Protein AF-0000000084498326 (afdb_homodimer)

InterPro domains:
  IPR009040 Ferritin-like diir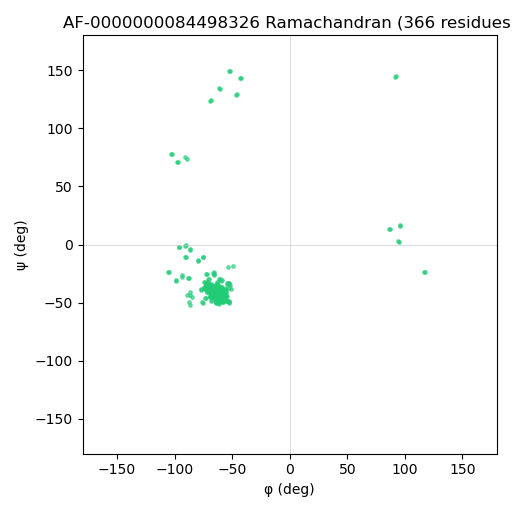on domain [PS50905] (2-185)
  IPR009078 Ferritin-like superfamily [SSF47240] (4-123)
  IPR009078 Ferritin-like superfamily [SSF47240] (127-182)
  IPR012347 Ferritin-like [G3DSA:1.20.1260.10] (6-121)
  IPR012347 Ferritin-like [G3DSA:1.20.1260.10] (122-185)

Structure (mmCIF, N/CA/C/O backbone):
data_AF-0000000084498326-model_v1
#
loop_
_entity.id
_entity.type
_entity.pdbx_description
1 polymer Rubrerythrin
#
loop_
_atom_site.group_PDB
_atom_site.id
_atom_site.type_symbol
_atom_site.label_atom_id
_atom_site.label_alt_id
_atom_site.label_comp_id
_atom_site.label_asym_id
_atom_site.label_entity_id
_atom_site.label_seq_id
_atom_site.pdbx_PDB_ins_code
_atom_site.Cartn_x
_atom_site.Cartn_y
_atom_site.Cartn_z
_atom_site.occupancy
_atom_site.B_iso_or_equiv
_atom_site.auth_seq_id
_atom_site.auth_comp_id
_atom_site.auth_asym_id
_atom_site.auth_atom_id
_atom_site.pdbx_PDB_model_num
ATOM 1 N N . MET A 1 1 ? -8.047 22.297 16.016 1 46.81 1 MET A N 1
ATOM 2 C CA . MET A 1 1 ? -8.906 21.109 16.016 1 46.81 1 MET A CA 1
ATOM 3 C C . MET A 1 1 ? -8.211 19.938 16.688 1 46.81 1 MET A C 1
ATOM 5 O O . MET A 1 1 ? -6.98 19.859 16.703 1 46.81 1 MET A O 1
ATOM 9 N N . SER A 1 2 ? -8.883 19.359 17.625 1 57.5 2 SER A N 1
ATOM 10 C CA . SER A 1 2 ? -8.344 18.391 18.562 1 57.5 2 SER A CA 1
ATOM 11 C C . SER A 1 2 ? -7.805 17.156 17.844 1 57.5 2 SER A C 1
ATOM 13 O O . SER A 1 2 ? -8.266 16.828 16.75 1 57.5 2 SER A O 1
ATOM 15 N N . ALA A 1 3 ? -6.609 16.688 18.203 1 72.31 3 ALA A N 1
ATOM 16 C CA . ALA A 1 3 ? -5.969 15.43 17.797 1 72.31 3 ALA A CA 1
ATOM 17 C C . ALA A 1 3 ? -6.941 14.258 17.891 1 72.31 3 ALA A C 1
ATOM 19 O O . ALA A 1 3 ? -7.863 14.273 18.703 1 72.31 3 ALA A O 1
ATOM 20 N N . LEU A 1 4 ? -7.09 13.477 16.906 1 82.69 4 LEU A N 1
ATOM 21 C CA . LEU A 1 4 ? -7.898 12.258 16.938 1 82.69 4 LEU A CA 1
ATOM 22 C C . LEU A 1 4 ? -7.664 11.492 18.234 1 82.69 4 LEU A C 1
ATOM 24 O O . LEU A 1 4 ? -6.605 11.617 18.844 1 82.69 4 LEU A O 1
ATOM 28 N N . GLY A 1 5 ? -8.719 10.914 18.703 1 89.25 5 GLY A N 1
ATOM 29 C CA . GLY A 1 5 ? -8.508 9.977 19.797 1 89.25 5 GLY A CA 1
ATOM 30 C C . GLY A 1 5 ? -7.457 8.922 19.484 1 89.25 5 GLY A C 1
ATOM 31 O O . GLY A 1 5 ? -7.305 8.516 18.328 1 89.25 5 GLY A O 1
ATOM 32 N N . GLU A 1 6 ? -6.844 8.539 20.516 1 87.94 6 GLU A N 1
ATOM 33 C CA . GLU A 1 6 ? -5.703 7.645 20.359 1 87.94 6 GLU A CA 1
ATOM 34 C C . GLU A 1 6 ? -6.105 6.355 19.656 1 87.94 6 GLU A C 1
ATOM 36 O O . GLU A 1 6 ? -5.43 5.91 18.719 1 87.94 6 GLU A O 1
ATOM 41 N N . LYS A 1 7 ? -7.164 5.734 20.094 1 87.38 7 LYS A N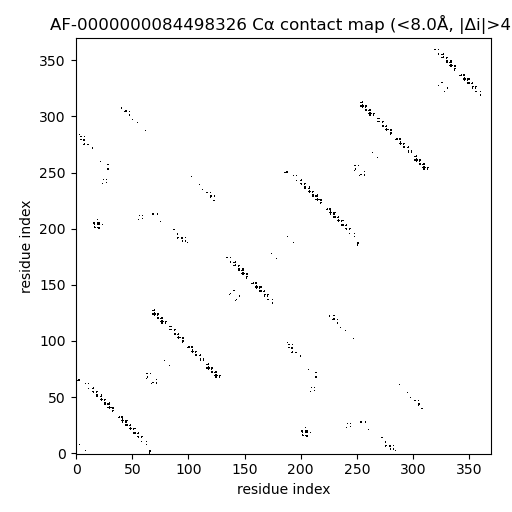 1
ATOM 42 C CA . LYS A 1 7 ? -7.59 4.465 19.516 1 87.38 7 LYS A CA 1
ATOM 43 C C . LYS A 1 7 ? -8.039 4.652 18.062 1 87.38 7 LYS A C 1
ATOM 45 O O . LYS A 1 7 ? -7.766 3.805 17.219 1 87.38 7 LYS A O 1
ATOM 50 N N . THR A 1 8 ? -8.75 5.758 17.797 1 90.5 8 THR A N 1
ATOM 51 C CA . THR A 1 8 ? -9.195 6.055 16.438 1 90.5 8 THR A CA 1
ATOM 52 C C . THR A 1 8 ? -8 6.301 15.516 1 90.5 8 THR A C 1
ATOM 54 O O . THR A 1 8 ? -7.953 5.773 14.406 1 90.5 8 THR A O 1
ATOM 57 N N . GLU A 1 9 ? -7.078 7.02 16 1 91.94 9 GLU A N 1
ATOM 58 C CA . GLU A 1 9 ? -5.906 7.328 15.188 1 91.94 9 GLU A CA 1
ATOM 59 C C . GLU A 1 9 ? -5.117 6.062 14.859 1 91.94 9 GLU A C 1
ATOM 61 O O . GLU A 1 9 ? -4.734 5.844 13.711 1 91.94 9 GLU A O 1
ATOM 66 N N . MET A 1 10 ? -4.852 5.258 15.867 1 91.44 10 MET A N 1
ATOM 67 C CA . MET A 1 10 ? -4.117 4.016 15.656 1 91.44 10 MET A CA 1
ATOM 68 C C . MET A 1 10 ? -4.871 3.1 14.695 1 91.44 10 MET A C 1
ATOM 70 O O . MET A 1 10 ? -4.266 2.492 13.805 1 91.44 10 MET A O 1
ATOM 74 N N . GLY A 1 11 ? -6.168 3.014 14.891 1 89.75 11 GLY A N 1
ATOM 75 C CA . GLY A 1 11 ? -6.992 2.211 14 1 89.75 11 GLY A CA 1
ATOM 76 C C . GLY A 1 11 ? -6.953 2.682 12.555 1 89.75 11 GLY A C 1
ATOM 77 O O . GLY A 1 11 ? -6.887 1.868 11.633 1 89.75 11 GLY A O 1
ATOM 78 N N . LEU A 1 12 ? -7.012 4.004 12.344 1 93 12 LEU A N 1
ATOM 79 C CA . LEU A 1 12 ? -6.953 4.566 10.992 1 93 12 LEU A CA 1
ATOM 80 C C . LEU A 1 12 ? -5.602 4.281 10.344 1 93 12 LEU A C 1
ATOM 82 O O . LEU A 1 12 ? -5.535 3.98 9.148 1 93 12 LEU A O 1
ATOM 86 N N . LYS A 1 13 ? -4.562 4.336 11.094 1 91.75 13 LYS A N 1
ATOM 87 C CA . LYS A 1 13 ? -3.238 4.031 10.555 1 91.75 13 LYS A CA 1
ATOM 88 C C . LYS A 1 13 ? -3.143 2.568 10.125 1 91.75 13 LYS A C 1
ATOM 90 O O . LYS A 1 13 ? -2.572 2.26 9.078 1 91.75 13 LYS A O 1
ATOM 95 N N . GLU A 1 14 ? -3.674 1.713 10.898 1 90.75 14 GLU A N 1
ATOM 96 C CA . GLU A 1 14 ? -3.686 0.295 10.547 1 90.75 14 GLU A CA 1
ATOM 97 C C . GLU A 1 14 ? -4.508 0.04 9.289 1 90.75 14 GLU A C 1
ATOM 99 O O . GLU A 1 14 ? -4.113 -0.757 8.438 1 90.75 14 GLU A O 1
ATOM 104 N N . LEU A 1 15 ? -5.617 0.712 9.242 1 89.94 15 LEU A N 1
ATOM 105 C CA . LEU A 1 15 ? -6.473 0.553 8.07 1 89.94 15 LEU A CA 1
ATOM 106 C C . LEU A 1 15 ? -5.805 1.133 6.828 1 89.94 15 LEU A C 1
ATOM 108 O O . LEU A 1 15 ? -5.977 0.612 5.723 1 89.94 15 LEU A O 1
ATOM 112 N N . LEU A 1 16 ? -5.117 2.223 6.953 1 92.69 16 LEU A N 1
ATOM 113 C CA . LEU A 1 16 ? -4.363 2.775 5.832 1 92.69 16 LEU A CA 1
ATOM 114 C C . LEU A 1 16 ? -3.355 1.762 5.301 1 92.69 16 LEU A C 1
ATOM 116 O O . LEU A 1 16 ? -3.264 1.546 4.09 1 92.69 16 LEU A O 1
ATOM 120 N N . THR A 1 17 ? -2.635 1.132 6.195 1 92.25 17 THR A N 1
ATOM 121 C CA . THR A 1 17 ? -1.664 0.11 5.82 1 92.25 17 THR A CA 1
ATOM 122 C C . THR A 1 17 ? -2.35 -1.053 5.109 1 92.25 17 THR A C 1
ATOM 124 O O . THR A 1 17 ? -1.893 -1.5 4.055 1 92.25 17 THR A O 1
ATOM 127 N N . ALA A 1 18 ? -3.406 -1.498 5.668 1 90.25 18 ALA A N 1
ATOM 128 C CA . ALA A 1 18 ? -4.125 -2.637 5.102 1 90.25 18 ALA A CA 1
ATOM 129 C C . ALA A 1 18 ? -4.637 -2.32 3.699 1 90.25 18 ALA A C 1
ATOM 131 O O . ALA A 1 18 ? -4.508 -3.137 2.785 1 90.25 18 ALA A O 1
ATOM 132 N N . ASN A 1 19 ? -5.23 -1.155 3.547 1 90.25 19 ASN A N 1
ATOM 133 C CA . ASN A 1 19 ? -5.766 -0.779 2.242 1 90.25 19 ASN A CA 1
ATOM 134 C C . ASN A 1 19 ? -4.652 -0.562 1.221 1 90.25 19 ASN A C 1
ATOM 136 O O . ASN A 1 19 ? -4.824 -0.854 0.036 1 90.25 19 ASN A O 1
ATOM 140 N N . ALA A 1 20 ? -3.514 -0.02 1.647 1 93.31 20 ALA A N 1
ATOM 141 C CA . ALA A 1 20 ? -2.359 0.13 0.767 1 93.31 20 ALA A CA 1
ATOM 142 C C . ALA A 1 20 ? -1.864 -1.229 0.276 1 93.31 20 ALA A C 1
ATOM 144 O O . ALA A 1 20 ? -1.601 -1.406 -0.916 1 93.31 20 ALA A O 1
ATOM 145 N N . GLU A 1 21 ? -1.761 -2.121 1.193 1 93.5 21 GLU A N 1
ATOM 146 C CA . GLU A 1 21 ? -1.316 -3.469 0.854 1 93.5 21 GLU A CA 1
ATOM 147 C C . GLU A 1 21 ? -2.275 -4.137 -0.128 1 93.5 21 GLU A C 1
ATOM 149 O O . GLU A 1 21 ? -1.846 -4.707 -1.133 1 93.5 21 GLU A O 1
ATOM 154 N N . ASP A 1 22 ? -3.566 -4.051 0.211 1 92.44 22 ASP A N 1
ATOM 155 C CA . ASP A 1 22 ? -4.562 -4.676 -0.652 1 92.44 22 ASP A CA 1
ATOM 156 C C . ASP A 1 22 ? -4.543 -4.062 -2.051 1 92.44 22 ASP A C 1
ATOM 158 O O . ASP A 1 22 ? -4.605 -4.781 -3.051 1 92.44 22 ASP A O 1
ATOM 162 N N . HIS A 1 23 ? -4.512 -2.803 -2.113 1 94.81 23 HIS A N 1
ATOM 163 C CA . HIS A 1 23 ? -4.438 -2.133 -3.408 1 94.81 23 HIS A CA 1
ATOM 164 C C . HIS A 1 23 ? -3.254 -2.643 -4.223 1 94.81 23 HIS A C 1
ATOM 166 O O . HIS A 1 23 ? -3.406 -2.979 -5.402 1 94.81 23 HIS A O 1
ATOM 172 N N . MET A 1 24 ? -2.105 -2.689 -3.611 1 96.38 24 MET A N 1
ATOM 173 C CA . MET A 1 24 ? -0.883 -3.104 -4.293 1 96.38 24 MET A CA 1
ATOM 174 C C . MET A 1 24 ? -0.995 -4.543 -4.781 1 96.38 24 MET A C 1
ATOM 176 O O . MET A 1 24 ? -0.724 -4.832 -5.949 1 96.38 24 MET A O 1
ATOM 180 N N . ARG A 1 25 ? -1.44 -5.43 -3.938 1 96.5 25 ARG A N 1
ATOM 181 C CA . ARG A 1 25 ? -1.522 -6.84 -4.293 1 96.5 25 ARG A CA 1
ATOM 182 C C . ARG A 1 25 ? -2.555 -7.07 -5.391 1 96.5 25 ARG A C 1
ATOM 184 O O . ARG A 1 25 ? -2.342 -7.883 -6.293 1 96.5 25 ARG A O 1
ATOM 191 N N . LEU A 1 26 ? -3.664 -6.383 -5.254 1 95 26 LEU A N 1
ATOM 192 C CA . LEU A 1 26 ? -4.684 -6.496 -6.293 1 95 26 LEU A CA 1
ATOM 193 C C . LEU A 1 26 ? -4.156 -5.988 -7.629 1 95 26 LEU A C 1
ATOM 195 O O . LEU A 1 26 ? -4.34 -6.637 -8.664 1 95 26 LEU A O 1
ATOM 199 N N . MET A 1 27 ? -3.504 -4.863 -7.605 1 97.44 27 MET A N 1
ATOM 200 C CA . MET A 1 27 ? -2.963 -4.277 -8.828 1 97.44 27 MET A CA 1
ATOM 201 C C . MET A 1 27 ? -1.917 -5.195 -9.453 1 97.44 27 MET A C 1
ATOM 203 O O . MET A 1 27 ? -1.933 -5.422 -10.664 1 97.44 27 MET A O 1
ATOM 207 N N . LEU A 1 28 ? -1.057 -5.727 -8.703 1 96.56 28 LEU A N 1
ATOM 208 C CA . LEU A 1 28 ? 0.004 -6.578 -9.227 1 96.56 28 LEU A CA 1
ATOM 209 C C . LEU A 1 28 ? -0.561 -7.898 -9.734 1 96.56 28 LEU A C 1
ATOM 211 O O . LEU A 1 28 ? -0.114 -8.414 -10.766 1 96.56 28 LEU A O 1
ATOM 215 N N . SER A 1 29 ? -1.533 -8.438 -9.016 1 96.19 29 SER A N 1
ATOM 216 C CA . SER A 1 29 ? -2.211 -9.633 -9.508 1 96.19 29 SER A CA 1
ATOM 217 C C . SER A 1 29 ? -2.883 -9.375 -10.852 1 96.19 29 SER A C 1
ATOM 219 O O . SER A 1 29 ? -2.822 -10.219 -11.75 1 96.19 29 SER A O 1
ATOM 221 N N . ALA A 1 30 ? -3.527 -8.227 -10.945 1 95.44 30 ALA A N 1
ATOM 222 C CA . ALA A 1 30 ? -4.168 -7.863 -12.203 1 95.44 30 ALA A CA 1
ATOM 223 C C . ALA A 1 30 ? -3.162 -7.852 -13.352 1 95.44 30 ALA A C 1
ATOM 225 O O . ALA A 1 30 ? -3.471 -8.289 -14.461 1 95.44 30 ALA A O 1
ATOM 226 N N . GLU A 1 31 ? -1.992 -7.363 -13.133 1 95.25 31 GLU A N 1
ATOM 227 C CA . GLU A 1 31 ? -0.952 -7.328 -14.156 1 95.25 31 GLU A CA 1
ATOM 228 C C . GLU A 1 31 ? -0.58 -8.734 -14.617 1 95.25 31 GLU A C 1
ATOM 230 O O . GLU A 1 31 ? -0.367 -8.977 -15.805 1 95.25 31 GLU A O 1
ATOM 235 N N . TYR A 1 32 ? -0.482 -9.633 -13.656 1 95.12 32 TYR A N 1
ATOM 236 C CA . TYR A 1 32 ? -0.178 -11.016 -14 1 95.12 32 TYR A CA 1
ATOM 237 C C . TYR A 1 32 ? -1.284 -11.625 -14.859 1 95.12 32 TYR A C 1
ATOM 239 O O . TYR A 1 32 ? -1.01 -12.266 -15.875 1 95.12 32 TYR A O 1
ATOM 247 N N . PHE A 1 33 ? -2.469 -11.383 -14.469 1 94.25 33 PHE A N 1
ATOM 248 C CA . PHE A 1 33 ? -3.58 -11.961 -15.219 1 94.25 33 PHE A CA 1
ATOM 249 C C . PHE A 1 33 ? -3.691 -11.32 -16.594 1 94.25 33 PHE A C 1
ATOM 251 O O . PHE A 1 33 ? -4.066 -11.977 -17.562 1 94.25 33 PHE A O 1
ATOM 258 N N . GLU A 1 34 ? -3.385 -10.102 -16.672 1 94.81 34 GLU A N 1
ATOM 259 C CA . GLU A 1 34 ? -3.336 -9.445 -17.969 1 94.81 34 GLU A CA 1
ATOM 260 C C . GLU A 1 34 ? -2.309 -10.109 -18.891 1 94.81 34 GLU A C 1
ATOM 262 O O . GLU A 1 34 ? -2.592 -10.383 -20.047 1 94.81 34 GLU A O 1
ATOM 267 N N . LYS A 1 35 ? -1.193 -10.414 -18.406 1 93.69 35 LYS A N 1
ATOM 268 C CA . LYS A 1 35 ? -0.12 -11.047 -19.172 1 93.69 35 LYS A CA 1
ATOM 269 C C . LYS A 1 35 ? -0.509 -12.461 -19.594 1 93.69 35 LYS A C 1
ATOM 271 O O . LYS A 1 35 ? -0.048 -12.961 -20.625 1 93.69 35 LYS A O 1
ATOM 276 N N . MET A 1 36 ? -1.401 -13.07 -18.875 1 92.31 36 MET A N 1
ATOM 277 C CA . MET A 1 36 ? -1.872 -14.422 -19.156 1 92.31 36 MET A CA 1
ATOM 278 C C . MET A 1 36 ? -3.025 -14.406 -20.156 1 92.31 36 MET A C 1
ATOM 280 O O . MET A 1 36 ? -3.576 -15.453 -20.484 1 92.31 36 MET A O 1
ATOM 284 N N . GLY A 1 37 ? -3.436 -13.188 -20.5 1 92.44 37 GLY A N 1
ATOM 285 C CA . GLY A 1 37 ? -4.523 -13.07 -21.469 1 92.44 37 GLY A CA 1
ATOM 286 C C . GLY A 1 37 ? -5.895 -13.125 -20.812 1 92.44 37 GLY A C 1
ATOM 287 O O . GLY A 1 37 ? -6.898 -13.367 -21.5 1 92.44 37 GLY A O 1
ATOM 288 N N . LYS A 1 38 ? -5.898 -13 -19.531 1 90.44 38 LYS A N 1
ATOM 289 C CA . LYS A 1 38 ? -7.16 -12.992 -18.797 1 90.44 38 LYS A CA 1
ATOM 290 C C . LYS A 1 38 ? -7.613 -11.57 -18.5 1 90.44 38 LYS A C 1
ATOM 292 O O . LYS A 1 38 ? -7.719 -11.18 -17.328 1 90.44 38 LYS A O 1
ATOM 297 N N . ALA A 1 39 ? -8.016 -10.898 -19.469 1 93.06 39 ALA A N 1
ATOM 298 C CA . ALA A 1 39 ? -8.281 -9.469 -19.391 1 93.06 39 ALA A CA 1
ATOM 299 C C . ALA A 1 39 ? -9.484 -9.188 -18.5 1 93.06 39 ALA A C 1
ATOM 301 O O . ALA A 1 39 ? -9.516 -8.172 -17.797 1 93.06 39 ALA A O 1
ATOM 302 N N . ASP A 1 40 ? -10.422 -10.031 -18.531 1 89.62 40 ASP A N 1
ATOM 303 C CA . ASP A 1 40 ? -11.617 -9.805 -17.719 1 89.62 40 ASP A CA 1
ATOM 304 C C . ASP A 1 40 ? -11.297 -9.922 -16.234 1 89.62 40 ASP A C 1
ATOM 306 O O . ASP A 1 40 ? -11.75 -9.109 -15.43 1 89.62 40 ASP A O 1
ATOM 310 N N . VAL A 1 41 ? -10.531 -10.883 -15.914 1 91.94 41 VAL A N 1
ATOM 311 C CA . VAL A 1 41 ? -10.117 -11.062 -14.523 1 91.94 41 VAL A CA 1
ATOM 312 C C . VAL A 1 41 ? -9.258 -9.883 -14.086 1 91.94 41 VAL A C 1
ATOM 314 O O . VAL A 1 41 ? -9.453 -9.336 -13 1 91.94 41 VAL A O 1
ATOM 317 N N . ALA A 1 42 ? -8.352 -9.484 -14.938 1 95.38 42 ALA A N 1
ATOM 318 C CA . ALA A 1 42 ? -7.488 -8.344 -14.641 1 95.38 42 ALA A CA 1
ATOM 319 C C . ALA A 1 42 ? -8.312 -7.082 -14.391 1 95.38 42 ALA A C 1
ATOM 321 O O . ALA A 1 42 ? -8.047 -6.344 -13.445 1 95.38 42 ALA A O 1
ATOM 322 N N . ARG A 1 43 ? -9.25 -6.891 -15.188 1 94.62 43 ARG A N 1
ATOM 323 C CA . ARG A 1 43 ? -10.109 -5.715 -15.062 1 94.62 43 ARG A CA 1
ATOM 324 C C . ARG A 1 43 ? -10.852 -5.719 -13.734 1 94.62 43 ARG A C 1
ATOM 326 O O . ARG A 1 43 ? -10.938 -4.691 -13.055 1 94.62 43 ARG A O 1
ATOM 333 N N . GLU A 1 44 ? -11.422 -6.812 -13.398 1 92.06 44 GLU A N 1
ATOM 334 C CA . GLU A 1 44 ? -12.156 -6.918 -12.141 1 92.06 44 GLU A CA 1
ATOM 335 C C . GLU A 1 44 ? -11.242 -6.648 -10.945 1 92.06 44 GLU A C 1
ATOM 337 O O . GLU A 1 44 ? -11.633 -5.945 -10.008 1 92.06 44 GLU A O 1
ATOM 342 N N . LEU A 1 45 ? -10.055 -7.23 -10.992 1 95.31 45 LEU A N 1
ATOM 343 C CA . LEU A 1 45 ? -9.109 -7.02 -9.898 1 95.31 45 LEU A CA 1
ATOM 344 C C . LEU A 1 45 ? -8.711 -5.551 -9.805 1 95.31 45 LEU A C 1
ATOM 346 O O . LEU A 1 45 ? -8.562 -5.012 -8.711 1 95.31 45 LEU A O 1
ATOM 350 N N . ARG A 1 46 ? -8.547 -4.879 -10.922 1 95.75 46 ARG A N 1
ATOM 351 C CA . ARG A 1 46 ? -8.219 -3.457 -10.922 1 95.75 46 ARG A CA 1
ATOM 352 C C . ARG A 1 46 ? -9.359 -2.631 -10.344 1 95.75 46 ARG A C 1
ATOM 354 O O . ARG A 1 46 ? -9.133 -1.633 -9.656 1 95.75 46 ARG A O 1
ATOM 361 N N . GLU A 1 47 ? -10.523 -3.029 -10.672 1 93.31 47 GLU A N 1
ATOM 362 C CA . GLU A 1 47 ? -11.68 -2.342 -10.102 1 93.31 47 GLU A CA 1
ATOM 363 C C . GLU A 1 47 ? -11.688 -2.441 -8.586 1 93.31 47 GLU A C 1
ATOM 365 O O . GLU A 1 47 ? -11.945 -1.453 -7.891 1 93.31 47 GLU A O 1
ATOM 370 N N . LYS A 1 48 ? -11.391 -3.596 -8.078 1 92 48 LYS A N 1
ATOM 371 C CA . LYS A 1 48 ? -11.328 -3.766 -6.625 1 92 48 LYS A CA 1
ATOM 372 C C . LYS A 1 48 ? -10.133 -3.016 -6.035 1 92 48 LYS A C 1
ATOM 374 O O . LYS A 1 48 ? -10.227 -2.467 -4.938 1 92 48 LYS A O 1
ATOM 379 N N . ALA A 1 49 ? -9.039 -3.002 -6.777 1 94.88 49 ALA A N 1
ATOM 380 C CA . ALA A 1 49 ? -7.883 -2.221 -6.348 1 94.88 49 ALA A CA 1
ATOM 381 C C . ALA A 1 49 ? -8.242 -0.745 -6.199 1 94.88 49 ALA A C 1
ATOM 383 O O . ALA A 1 49 ? -7.766 -0.073 -5.281 1 94.88 49 ALA A O 1
ATOM 384 N N . ASN A 1 50 ? -9.055 -0.275 -7.062 1 93.25 50 ASN A N 1
ATOM 385 C CA . ASN A 1 50 ? -9.469 1.122 -7.016 1 93.25 50 ASN A CA 1
ATOM 386 C C . ASN A 1 50 ? -10.375 1.399 -5.812 1 93.25 50 ASN A C 1
ATOM 388 O O . ASN A 1 50 ? -10.352 2.498 -5.258 1 93.25 50 ASN A O 1
ATOM 392 N N . VAL A 1 51 ? -11.172 0.448 -5.48 1 89.56 51 VAL A N 1
ATOM 393 C CA . VAL A 1 51 ? -11.977 0.585 -4.27 1 89.56 51 VAL A CA 1
ATOM 394 C C . VAL A 1 51 ? -11.062 0.769 -3.061 1 89.56 51 VAL A C 1
ATOM 396 O O . VAL A 1 51 ? -11.242 1.696 -2.27 1 89.56 51 VAL A O 1
ATOM 399 N N . GLU A 1 52 ? -9.984 -0.04 -2.957 1 91 52 GLU A N 1
ATOM 400 C CA . GLU A 1 52 ? -9.023 0.056 -1.86 1 91 52 GLU A CA 1
ATOM 401 C C . GLU A 1 52 ? -8.281 1.388 -1.893 1 91 52 GLU A C 1
ATOM 403 O O . GLU A 1 52 ? -7.984 1.964 -0.844 1 91 52 GLU A O 1
ATOM 408 N N . LEU A 1 53 ? -7.977 1.826 -3.074 1 94.94 53 LEU A N 1
ATOM 409 C CA . LEU A 1 53 ? -7.336 3.129 -3.219 1 94.94 53 LEU A CA 1
ATOM 410 C C . LEU A 1 53 ? -8.234 4.238 -2.684 1 94.94 53 LEU A C 1
ATOM 412 O O . LEU A 1 53 ? -7.762 5.152 -2.004 1 94.94 53 LEU A O 1
ATOM 416 N N . GLY A 1 54 ? -9.5 4.195 -3.068 1 92.69 54 GLY A N 1
ATOM 417 C CA . GLY A 1 54 ? -10.445 5.172 -2.543 1 92.69 54 GLY A CA 1
ATOM 418 C C . GLY A 1 54 ? -10.484 5.203 -1.027 1 92.69 54 GLY A C 1
ATOM 419 O O . GLY A 1 54 ? -10.516 6.277 -0.424 1 92.69 54 GLY A O 1
ATOM 420 N N . HIS A 1 55 ? -10.5 4.012 -0.404 1 90.75 55 HIS A N 1
ATOM 421 C CA . HIS A 1 55 ? -10.461 3.928 1.052 1 90.75 55 HIS A CA 1
ATOM 422 C C . HIS A 1 55 ? -9.188 4.555 1.606 1 90.75 55 HIS A C 1
ATOM 424 O O . HIS A 1 55 ? -9.234 5.344 2.553 1 90.75 55 HIS A O 1
ATOM 430 N N . ALA A 1 56 ? -8.094 4.215 1.044 1 93.19 56 ALA A N 1
ATOM 431 C CA . ALA A 1 56 ? -6.801 4.73 1.503 1 93.19 56 ALA A CA 1
ATOM 432 C C . ALA A 1 56 ? -6.754 6.254 1.41 1 93.19 56 ALA A C 1
ATOM 434 O O . ALA A 1 56 ? -6.289 6.922 2.336 1 93.19 56 ALA A O 1
ATOM 435 N N . LYS A 1 57 ? -7.246 6.789 0.338 1 95 57 LYS A N 1
ATOM 436 C CA . LYS A 1 57 ? -7.262 8.234 0.133 1 95 57 LYS A CA 1
ATOM 437 C C . LYS A 1 57 ? -8.102 8.93 1.201 1 95 57 LYS A C 1
ATOM 439 O O . LYS A 1 57 ? -7.684 9.953 1.759 1 95 57 LYS A O 1
ATOM 444 N N . ALA A 1 58 ? -9.234 8.367 1.45 1 92.31 58 ALA A N 1
ATOM 445 C CA . ALA A 1 58 ? -10.133 8.961 2.443 1 92.31 58 ALA A CA 1
ATOM 446 C C . ALA A 1 58 ? -9.516 8.891 3.84 1 92.31 58 ALA A C 1
ATOM 448 O O . ALA A 1 58 ? -9.617 9.844 4.617 1 92.31 58 ALA A O 1
ATOM 449 N N . ILE A 1 59 ? -8.938 7.789 4.156 1 93.38 59 ILE A N 1
ATOM 450 C CA . ILE A 1 59 ? -8.32 7.617 5.465 1 93.38 59 ILE A CA 1
ATOM 451 C C . ILE A 1 59 ? -7.145 8.586 5.609 1 93.38 59 ILE A C 1
ATOM 453 O O . ILE A 1 59 ? -7.016 9.266 6.633 1 93.38 59 ILE A O 1
ATOM 457 N N . PHE A 1 60 ? -6.324 8.672 4.625 1 95.5 60 PHE A N 1
ATOM 458 C CA . PHE A 1 60 ? -5.184 9.586 4.652 1 95.5 60 PHE A CA 1
ATOM 459 C C . PHE A 1 60 ? -5.648 11.031 4.805 1 95.5 60 PHE A C 1
ATOM 461 O O . PHE A 1 60 ? -5.082 11.789 5.594 1 95.5 60 PHE A O 1
ATOM 468 N N . ALA A 1 61 ? -6.629 11.398 4.074 1 93.88 61 ALA A N 1
ATOM 469 C CA . ALA A 1 61 ? -7.191 12.742 4.172 1 93.88 61 ALA A CA 1
ATOM 470 C C . ALA A 1 61 ? -7.68 13.031 5.59 1 93.88 61 ALA A C 1
ATOM 472 O O . ALA A 1 61 ? -7.512 14.141 6.098 1 93.88 61 ALA A O 1
ATOM 473 N N . THR A 1 62 ? -8.328 12.039 6.184 1 92.19 62 THR A N 1
ATOM 474 C CA . THR A 1 62 ? -8.805 12.188 7.555 1 92.19 62 THR A CA 1
ATOM 475 C C . THR A 1 62 ? -7.637 12.414 8.508 1 92.19 62 THR A C 1
ATOM 477 O O . THR A 1 62 ? -7.691 13.297 9.367 1 92.19 62 THR A O 1
ATOM 480 N N . LEU A 1 63 ? -6.598 11.641 8.336 1 93.62 63 LEU A N 1
ATOM 481 C CA . LEU A 1 63 ? -5.418 11.789 9.18 1 93.62 63 LEU A CA 1
ATOM 482 C C . LEU A 1 63 ? -4.77 13.156 8.969 1 93.62 63 LEU A C 1
ATOM 484 O O . LEU A 1 63 ? -4.32 13.789 9.93 1 93.62 63 LEU A O 1
ATOM 488 N N . VAL A 1 64 ? -4.711 13.609 7.754 1 92.75 64 VAL A N 1
ATOM 489 C CA . VAL A 1 64 ? -4.148 14.922 7.461 1 92.75 64 VAL A CA 1
ATOM 490 C C . VAL A 1 64 ? -5.02 16.016 8.086 1 92.75 64 VAL A C 1
ATOM 492 O O . VAL A 1 64 ? -4.508 16.984 8.648 1 92.75 64 VAL A O 1
ATOM 495 N N . LYS A 1 65 ? -6.328 15.852 8.039 1 91.62 65 LYS A N 1
ATOM 496 C CA . LYS A 1 65 ? -7.285 16.812 8.586 1 91.62 65 LYS A CA 1
ATOM 497 C C . LYS A 1 65 ? -7.066 17.016 10.078 1 91.62 65 LYS A C 1
ATOM 499 O O . LYS A 1 65 ? -7.082 18.156 10.562 1 91.62 65 LYS A O 1
ATOM 504 N N . TYR A 1 66 ? -6.773 15.953 10.734 1 89.56 66 TYR A N 1
ATOM 505 C CA . TYR A 1 66 ? -6.746 16.047 12.195 1 89.56 66 TYR A CA 1
ATOM 506 C C . TYR A 1 66 ? -5.324 16.219 12.703 1 89.56 66 TYR A C 1
ATOM 508 O O . TYR A 1 66 ? -5.102 16.875 13.727 1 89.56 66 TYR A O 1
ATOM 516 N N . ASN A 1 67 ? -4.336 15.672 11.992 1 90.06 67 ASN A N 1
ATOM 517 C CA . ASN A 1 67 ? -2.963 15.68 12.484 1 90.06 67 ASN A CA 1
ATOM 518 C C . ASN A 1 67 ? -2.102 16.688 11.742 1 90.06 67 ASN A C 1
ATOM 520 O O . ASN A 1 67 ? -1.054 17.109 12.234 1 90.06 67 ASN A O 1
ATOM 524 N N . GLY A 1 68 ? -2.496 17.047 10.523 1 90.38 68 GLY A N 1
ATOM 525 C CA . GLY A 1 68 ? -1.676 17.891 9.68 1 90.38 68 GLY A CA 1
ATOM 526 C C . GLY A 1 68 ? -0.748 17.125 8.766 1 90.38 68 GLY A C 1
ATOM 527 O O . GLY A 1 68 ? -0.223 16.078 9.156 1 90.38 68 GLY A O 1
ATOM 528 N N . LEU A 1 69 ? -0.558 17.656 7.586 1 92.81 69 LEU A N 1
ATOM 529 C CA . LEU A 1 69 ? 0.303 17.016 6.594 1 92.81 69 LEU A CA 1
ATOM 530 C C . LEU A 1 69 ? 1.745 16.953 7.086 1 92.81 69 LEU A C 1
ATOM 532 O O . LEU A 1 69 ? 2.461 15.984 6.805 1 92.81 69 LEU A O 1
ATOM 536 N N . ASP A 1 70 ? 2.209 17.984 7.754 1 88.12 70 ASP A N 1
ATOM 537 C CA . ASP A 1 70 ? 3.582 18.016 8.242 1 88.12 70 ASP A CA 1
ATOM 538 C C . ASP A 1 70 ? 3.85 16.859 9.203 1 88.12 70 ASP A C 1
ATOM 540 O O . ASP A 1 70 ? 4.867 16.172 9.086 1 88.12 70 ASP A O 1
ATOM 544 N N . LYS A 1 71 ? 2.932 16.656 10.062 1 88.62 71 LYS A N 1
ATOM 545 C CA . LYS A 1 71 ? 3.092 15.547 10.992 1 88.62 71 LYS A CA 1
ATOM 546 C C . LYS A 1 71 ? 3.102 14.211 10.25 1 88.62 71 LYS A C 1
ATOM 548 O O . LYS A 1 71 ? 3.893 13.32 10.578 1 88.62 71 LYS A O 1
ATOM 553 N N . MET A 1 72 ? 2.189 14.031 9.32 1 92.62 72 MET A N 1
ATOM 554 C CA . MET A 1 72 ? 2.111 12.789 8.547 1 92.62 72 MET A CA 1
ATOM 555 C C . MET A 1 72 ? 3.436 12.5 7.852 1 92.62 72 MET A C 1
ATOM 557 O O . MET A 1 72 ? 3.922 11.375 7.879 1 92.62 72 MET A O 1
ATOM 561 N N . VAL A 1 73 ? 4.012 13.477 7.258 1 92.88 73 VAL A N 1
ATOM 562 C CA . VAL A 1 73 ? 5.242 13.312 6.492 1 92.88 73 VAL A CA 1
ATOM 563 C C . VAL A 1 73 ? 6.418 13.109 7.445 1 92.88 73 VAL A C 1
ATOM 565 O O . VAL A 1 73 ? 7.316 12.312 7.168 1 92.88 73 VAL A O 1
ATOM 568 N N . GLN A 1 74 ? 6.434 13.766 8.516 1 87.62 74 GLN A N 1
ATOM 569 C CA . GLN A 1 74 ? 7.504 13.609 9.492 1 87.62 74 GLN A CA 1
ATOM 570 C C . GLN A 1 74 ? 7.484 12.211 10.109 1 87.62 74 GLN A C 1
ATOM 572 O O . GLN A 1 74 ? 8.539 11.617 10.359 1 87.62 74 GLN A O 1
ATOM 577 N N . ASP A 1 75 ? 6.305 11.773 10.391 1 89.06 75 ASP A N 1
ATOM 578 C CA . ASP A 1 75 ? 6.176 10.414 10.898 1 89.06 75 ASP A CA 1
ATOM 579 C C . ASP A 1 75 ? 6.754 9.406 9.906 1 89.06 75 ASP A C 1
ATOM 581 O O . ASP A 1 75 ? 7.426 8.445 10.305 1 89.06 75 ASP A O 1
ATOM 585 N N . MET A 1 76 ? 6.422 9.594 8.711 1 91.56 76 MET A N 1
ATOM 586 C CA . MET A 1 76 ? 6.938 8.719 7.664 1 91.56 76 MET A CA 1
ATOM 587 C C . MET A 1 76 ? 8.461 8.789 7.594 1 91.56 76 MET A C 1
ATOM 589 O O . MET A 1 76 ? 9.125 7.77 7.434 1 91.56 76 MET A O 1
ATOM 593 N N . ALA A 1 77 ? 9.016 9.945 7.668 1 87.06 77 ALA A N 1
ATOM 594 C CA . ALA A 1 77 ? 10.469 10.133 7.629 1 87.06 77 ALA A CA 1
ATOM 595 C C . ALA A 1 77 ? 11.148 9.391 8.773 1 87.06 77 ALA A C 1
ATOM 597 O O . ALA A 1 77 ? 12.188 8.75 8.578 1 87.06 77 ALA A O 1
ATOM 598 N N . LYS A 1 78 ? 10.562 9.492 9.922 1 83.38 78 LYS A N 1
ATOM 599 C CA . LYS A 1 78 ? 11.102 8.805 11.094 1 83.38 78 LYS A CA 1
ATOM 600 C C . LYS A 1 78 ? 11.094 7.289 10.883 1 83.38 78 LYS A C 1
ATOM 602 O O . LYS A 1 78 ? 12.078 6.613 11.188 1 83.38 78 LYS A O 1
ATOM 607 N N . GLU A 1 79 ? 9.961 6.777 10.414 1 82.69 79 GLU A N 1
ATOM 608 C CA . GLU A 1 79 ? 9.844 5.344 10.156 1 82.69 79 GLU A CA 1
ATOM 609 C C . GLU A 1 79 ? 10.875 4.879 9.133 1 82.69 79 GLU A C 1
ATOM 611 O O . GLU A 1 79 ? 11.492 3.826 9.305 1 82.69 79 GLU A O 1
ATOM 616 N N . GLU A 1 80 ? 11.031 5.625 8.094 1 82.12 80 GLU A N 1
ATOM 617 C CA . GLU A 1 80 ? 11.992 5.277 7.051 1 82.12 80 GLU A CA 1
ATOM 618 C C . GLU A 1 80 ? 13.422 5.289 7.586 1 82.12 80 GLU A C 1
ATOM 620 O O . GLU A 1 80 ? 14.258 4.5 7.145 1 82.12 80 GLU A O 1
ATOM 625 N N . SER A 1 81 ? 13.711 6.113 8.43 1 74.44 81 SER A N 1
ATOM 626 C CA . SER A 1 81 ? 15.047 6.234 8.992 1 74.44 81 SER A CA 1
ATOM 627 C C . SER A 1 81 ? 15.359 5.078 9.945 1 74.44 81 SER A C 1
ATOM 629 O O . SER A 1 81 ? 16.5 4.609 10.008 1 74.44 81 SER A O 1
ATOM 631 N N . GLU A 1 82 ? 14.445 4.629 10.633 1 72.06 82 GLU A N 1
ATOM 632 C CA . GLU A 1 82 ? 14.648 3.594 11.641 1 72.06 82 GLU A CA 1
ATOM 633 C C . GLU A 1 82 ? 14.531 2.199 11.031 1 72.06 82 GLU A C 1
ATOM 635 O O . GLU A 1 82 ? 15.32 1.309 11.352 1 72.06 82 GLU A O 1
ATOM 640 N N . GLN A 1 83 ? 13.57 1.932 10.336 1 65 83 GLN A N 1
ATOM 641 C CA . GLN A 1 83 ? 13.117 0.586 10 1 65 83 GLN A CA 1
ATOM 642 C C . GLN A 1 83 ? 13.789 0.081 8.727 1 65 83 GLN A C 1
ATOM 644 O O . GLN A 1 83 ? 14.234 -1.067 8.672 1 65 83 GLN A O 1
ATOM 649 N N . HIS A 1 84 ? 13.883 0.87 7.766 1 61.31 84 HIS A N 1
ATOM 650 C CA . HIS A 1 84 ? 14.062 0.29 6.438 1 61.31 84 HIS A CA 1
ATOM 651 C C . HIS A 1 84 ? 15.453 -0.313 6.281 1 61.31 84 HIS A C 1
ATOM 653 O O . HIS A 1 84 ? 15.594 -1.435 5.793 1 61.31 84 HIS A O 1
ATOM 659 N N . VAL A 1 85 ? 16.391 0.259 6.836 1 62.59 85 VAL A N 1
ATOM 660 C CA . VAL A 1 85 ? 17.719 -0.296 6.641 1 62.59 85 VAL A CA 1
ATOM 661 C C . VAL A 1 85 ? 17.844 -1.615 7.398 1 62.59 85 VAL A C 1
ATOM 663 O O . VAL A 1 85 ? 18.344 -2.605 6.855 1 62.59 85 VAL A O 1
ATOM 666 N N . SER A 1 86 ? 17.188 -1.686 8.352 1 76.94 86 SER A N 1
ATOM 667 C CA . SER A 1 86 ? 17.312 -2.857 9.211 1 76.94 86 SER A CA 1
ATOM 668 C C . SER A 1 86 ? 16.391 -3.982 8.766 1 76.94 86 SER A C 1
ATOM 670 O O . SER A 1 86 ? 16.766 -5.156 8.812 1 76.94 86 SER A O 1
ATOM 672 N N . GLU A 1 87 ? 15.367 -3.633 8.203 1 81.81 87 GLU A N 1
ATOM 673 C CA . GLU A 1 87 ? 14.391 -4.664 7.867 1 81.81 87 GLU A CA 1
ATOM 674 C C . GLU A 1 87 ? 14.82 -5.453 6.637 1 81.81 87 GLU A C 1
ATOM 676 O O . GLU A 1 87 ? 14.719 -6.684 6.613 1 81.81 87 GLU A O 1
ATOM 681 N N . TYR A 1 88 ? 15.367 -4.781 5.723 1 85.56 88 TYR A N 1
ATOM 682 C CA . TYR A 1 88 ? 15.844 -5.465 4.523 1 85.56 88 TYR A CA 1
ATOM 683 C C . TYR A 1 88 ? 16.984 -6.406 4.855 1 85.56 88 TYR A C 1
ATOM 685 O O . TYR A 1 88 ? 17.031 -7.539 4.371 1 85.56 88 TYR A O 1
ATOM 693 N N . THR A 1 89 ? 17.859 -5.918 5.695 1 84.62 89 THR A N 1
ATOM 694 C CA . THR A 1 89 ? 19.031 -6.699 6.066 1 84.62 89 THR A CA 1
ATOM 695 C C . THR A 1 89 ? 18.625 -7.965 6.812 1 84.62 89 THR A C 1
ATOM 697 O O . THR A 1 89 ? 19.172 -9.047 6.555 1 84.62 89 THR A O 1
ATOM 700 N N . ASN A 1 90 ? 17.719 -7.867 7.668 1 87.69 90 ASN A N 1
ATOM 701 C CA . ASN A 1 90 ? 17.266 -9.016 8.445 1 87.69 90 ASN A CA 1
ATOM 702 C C . ASN A 1 90 ? 16.672 -10.094 7.551 1 87.69 90 ASN A C 1
ATOM 704 O O . ASN A 1 90 ? 16.953 -11.281 7.723 1 87.69 90 ASN A O 1
ATOM 708 N N . VAL A 1 91 ? 15.938 -9.719 6.609 1 91 91 VAL A N 1
ATOM 709 C CA . VAL A 1 91 ? 15.32 -10.695 5.715 1 91 91 VAL A CA 1
ATOM 710 C C . VAL A 1 91 ? 16.375 -11.266 4.766 1 91 91 VAL A C 1
ATOM 712 O O . VAL A 1 91 ? 16.328 -12.445 4.422 1 91 91 VAL A O 1
ATOM 715 N N . ALA A 1 92 ? 17.281 -10.422 4.363 1 90.62 92 ALA A N 1
ATOM 716 C CA . ALA A 1 92 ? 18.375 -10.875 3.512 1 90.62 92 ALA A CA 1
ATOM 717 C C . ALA A 1 92 ? 19.188 -11.953 4.211 1 90.62 92 ALA A C 1
ATOM 719 O O . ALA A 1 92 ? 19.562 -12.961 3.598 1 90.62 92 ALA A O 1
ATOM 720 N N . MET A 1 93 ? 19.422 -11.766 5.457 1 91.12 93 MET A N 1
ATOM 721 C CA . MET A 1 93 ? 20.203 -12.734 6.234 1 91.12 93 MET A CA 1
ATOM 722 C C . MET A 1 93 ? 19.438 -14.047 6.363 1 91.12 93 MET A C 1
ATOM 724 O O . MET A 1 93 ? 20.047 -15.125 6.266 1 91.12 93 MET A O 1
ATOM 728 N N . ALA A 1 94 ? 18.188 -13.969 6.586 1 90.38 94 ALA A N 1
ATOM 729 C CA . ALA A 1 94 ? 17.375 -15.172 6.645 1 90.38 94 ALA A CA 1
ATOM 730 C C . ALA A 1 94 ? 17.391 -15.914 5.309 1 90.38 94 ALA A C 1
ATOM 732 O O . ALA A 1 94 ? 17.5 -17.141 5.277 1 90.38 94 ALA A O 1
ATOM 733 N N . ALA A 1 95 ? 17.281 -15.188 4.273 1 93.25 95 ALA A N 1
ATOM 734 C CA . ALA A 1 95 ? 17.312 -15.781 2.939 1 93.25 95 ALA A CA 1
ATOM 735 C C . ALA A 1 95 ? 18.641 -16.484 2.684 1 93.25 95 ALA A C 1
ATOM 737 O O . ALA A 1 95 ? 18.672 -17.594 2.156 1 93.25 95 ALA A O 1
ATOM 738 N N . LYS A 1 96 ? 19.688 -15.852 3.096 1 92.25 96 LYS A N 1
ATOM 739 C CA . LYS A 1 96 ? 21.016 -16.438 2.973 1 92.25 96 LYS A CA 1
ATOM 740 C C . LYS A 1 96 ? 21.109 -17.734 3.77 1 92.25 96 LYS A C 1
ATOM 742 O O . LYS A 1 96 ? 21.578 -18.766 3.252 1 92.25 96 LYS A O 1
ATOM 747 N N . ALA A 1 97 ? 20.703 -17.672 4.957 1 94.44 97 ALA A N 1
ATOM 748 C CA . ALA A 1 97 ? 20.781 -18.812 5.848 1 94.44 97 ALA A CA 1
ATOM 749 C C . ALA A 1 97 ? 19.938 -19.984 5.312 1 94.44 97 ALA A C 1
ATOM 751 O O . ALA A 1 97 ? 20.297 -21.141 5.488 1 94.44 97 ALA A O 1
ATOM 752 N N . GLU A 1 98 ? 18.891 -19.656 4.59 1 93.69 98 GLU A N 1
ATOM 753 C CA . GLU A 1 98 ? 17.969 -20.672 4.094 1 93.69 98 GLU A CA 1
ATOM 754 C C . GLU A 1 98 ? 18.312 -21.062 2.662 1 93.69 98 GLU A C 1
ATOM 756 O O . GLU A 1 98 ? 17.641 -21.922 2.076 1 93.69 98 GLU A O 1
ATOM 761 N N . GLY A 1 99 ? 19.297 -20.453 2.045 1 92.69 99 GLY A N 1
ATOM 762 C CA . GLY A 1 99 ? 19.828 -20.906 0.766 1 92.69 99 GLY A CA 1
ATOM 763 C C . GLY A 1 99 ? 19.219 -20.172 -0.419 1 92.69 99 GLY A C 1
ATOM 764 O O . GLY A 1 99 ? 19.266 -20.672 -1.547 1 92.69 99 GLY A O 1
ATOM 765 N N . TYR A 1 100 ? 18.578 -19.062 -0.221 1 92.56 100 TYR A N 1
ATOM 766 C CA . TYR A 1 100 ? 17.969 -18.266 -1.283 1 92.56 100 TYR A CA 1
ATOM 767 C C . TYR A 1 100 ? 18.844 -17.047 -1.597 1 92.56 100 TYR A C 1
ATOM 769 O O . TYR A 1 100 ? 18.438 -15.914 -1.313 1 92.56 100 TYR A O 1
ATOM 777 N N . ASN A 1 101 ? 19.875 -17.25 -2.311 1 91.69 101 ASN A N 1
ATOM 778 C CA . ASN A 1 101 ? 20.875 -16.219 -2.576 1 91.69 101 ASN A CA 1
ATOM 779 C C . ASN A 1 101 ? 20.344 -15.141 -3.508 1 91.69 101 ASN A C 1
ATOM 781 O O . ASN A 1 101 ? 20.75 -13.977 -3.41 1 91.69 101 ASN A O 1
ATOM 785 N N . ASP A 1 102 ? 19.516 -15.555 -4.348 1 89.94 102 ASP A N 1
ATOM 786 C CA . ASP A 1 102 ? 18.938 -14.57 -5.242 1 89.94 102 ASP A CA 1
ATOM 787 C C . ASP A 1 102 ? 18.094 -13.555 -4.469 1 89.94 102 ASP A C 1
ATOM 789 O O . ASP A 1 102 ? 18.125 -12.359 -4.758 1 89.94 102 ASP A O 1
ATOM 793 N N . VAL A 1 103 ? 17.375 -14.031 -3.498 1 93.31 103 VAL A N 1
ATOM 794 C CA . VAL A 1 103 ? 16.562 -13.156 -2.658 1 93.31 103 VAL A CA 1
ATOM 795 C C . VAL A 1 103 ? 17.453 -12.273 -1.805 1 93.31 103 VAL A C 1
ATOM 797 O O . VAL A 1 103 ? 17.203 -11.07 -1.658 1 93.31 103 VAL A O 1
ATOM 800 N N . GLU A 1 104 ? 18.453 -12.844 -1.22 1 91.88 104 GLU A N 1
ATOM 801 C CA . GLU A 1 104 ? 19.422 -12.062 -0.457 1 91.88 104 GLU A CA 1
ATOM 802 C C . GLU A 1 104 ? 19.984 -10.914 -1.291 1 91.88 104 GLU A C 1
ATOM 804 O O . GLU A 1 104 ? 20.047 -9.773 -0.826 1 91.88 104 GLU A O 1
ATOM 809 N N . SER A 1 105 ? 20.422 -11.227 -2.506 1 89.38 105 SER A N 1
ATOM 810 C CA . SER A 1 105 ? 21.016 -10.227 -3.385 1 89.38 105 SER A CA 1
ATOM 811 C C . SER A 1 105 ? 20.016 -9.117 -3.727 1 89.38 105 SER A C 1
ATOM 813 O O . SER A 1 105 ? 20.375 -7.941 -3.762 1 89.38 105 SER A O 1
ATOM 815 N N . MET A 1 106 ? 18.859 -9.461 -3.98 1 88.94 106 MET A N 1
ATOM 816 C CA . MET A 1 106 ? 17.797 -8.5 -4.297 1 88.94 106 MET A CA 1
ATOM 817 C C . MET A 1 106 ? 17.578 -7.531 -3.143 1 88.94 106 MET A C 1
ATOM 819 O O . MET A 1 106 ? 17.547 -6.316 -3.342 1 88.94 106 MET A O 1
ATOM 823 N N . LEU A 1 107 ? 17.516 -8.062 -1.957 1 90.75 107 LEU A N 1
ATOM 824 C CA . LEU A 1 107 ? 17.188 -7.242 -0.794 1 90.75 107 LEU A CA 1
ATOM 825 C C . LEU A 1 107 ? 18.375 -6.348 -0.415 1 90.75 107 LEU A C 1
ATOM 827 O O . LEU A 1 107 ? 18.172 -5.227 0.06 1 90.75 107 LEU A O 1
ATOM 831 N N . CYS A 1 108 ? 19.516 -6.789 -0.619 1 86.56 108 CYS A N 1
ATOM 832 C CA . CYS A 1 108 ? 20.703 -5.957 -0.387 1 86.56 108 CYS A CA 1
ATOM 833 C C . CYS A 1 108 ? 20.719 -4.762 -1.334 1 86.56 108 CYS A C 1
ATOM 835 O O . CYS A 1 108 ? 21.062 -3.652 -0.933 1 86.56 108 CYS A O 1
ATOM 837 N N . ALA A 1 109 ? 20.344 -5.027 -2.52 1 83.81 109 ALA A N 1
ATOM 838 C CA . ALA A 1 109 ? 20.297 -3.941 -3.494 1 83.81 109 ALA A CA 1
ATOM 839 C C . ALA A 1 109 ? 19.25 -2.906 -3.104 1 83.81 109 ALA A C 1
ATOM 841 O O . ALA A 1 109 ? 19.438 -1.707 -3.32 1 83.81 109 ALA A O 1
ATOM 842 N N . PHE A 1 110 ? 18.188 -3.367 -2.555 1 87 110 PHE A N 1
ATOM 843 C CA . PHE A 1 110 ? 17.125 -2.457 -2.139 1 87 110 PHE A CA 1
ATOM 844 C C . PHE A 1 110 ? 17.609 -1.539 -1.021 1 87 110 PHE A C 1
ATOM 846 O O . PHE A 1 110 ? 17.266 -0.357 -0.989 1 87 110 PHE A O 1
ATOM 853 N N . SER A 1 111 ? 18.281 -2.119 -0.112 1 80.5 111 SER A N 1
ATOM 854 C CA . SER A 1 111 ? 18.75 -1.365 1.047 1 80.5 111 SER A CA 1
ATOM 855 C C . SER A 1 111 ? 19.547 -0.138 0.621 1 80.5 111 SER A C 1
ATOM 857 O O . SER A 1 111 ? 19.453 0.919 1.248 1 80.5 111 SER A O 1
ATOM 859 N N . GLU A 1 112 ? 20.25 -0.188 -0.433 1 75.69 112 GLU A N 1
ATOM 860 C CA . GLU A 1 112 ? 21.047 0.918 -0.935 1 75.69 112 GLU A CA 1
ATOM 861 C C . GLU A 1 112 ? 20.172 2.021 -1.521 1 75.69 112 GLU A C 1
ATOM 863 O O . GLU A 1 112 ? 20.531 3.199 -1.467 1 75.69 112 GLU A O 1
ATOM 868 N N . GLN A 1 113 ? 19.047 1.654 -1.945 1 79.06 113 GLN A N 1
ATOM 869 C CA . GLN A 1 113 ? 18.172 2.592 -2.65 1 79.06 113 GLN A CA 1
ATOM 870 C C . GLN A 1 113 ? 17.25 3.324 -1.681 1 79.06 113 GLN A C 1
ATOM 872 O O . GLN A 1 113 ? 16.578 4.277 -2.064 1 79.06 113 GLN A O 1
ATOM 877 N N . GLU A 1 114 ? 17.234 2.844 -0.467 1 80.56 114 GLU A N 1
ATOM 878 C CA . GLU A 1 114 ? 16.344 3.434 0.53 1 80.56 114 GLU A CA 1
ATOM 879 C C . GLU A 1 114 ? 16.875 4.777 1.015 1 80.56 114 GLU A C 1
ATOM 881 O O . GLU A 1 114 ? 16.141 5.574 1.596 1 80.56 114 GLU A O 1
ATOM 886 N N . LYS A 1 115 ? 18.141 4.867 0.533 1 75.5 115 LYS A N 1
ATOM 887 C CA . LYS A 1 115 ? 18.781 6.117 0.96 1 75.5 115 LYS A CA 1
ATOM 888 C C . LYS A 1 115 ? 18.125 7.32 0.284 1 75.5 115 LYS A C 1
ATOM 890 O O . LYS A 1 115 ? 17.734 7.246 -0.885 1 75.5 115 LYS A O 1
ATOM 895 N N . GLY A 1 116 ? 17.656 8.242 0.821 1 79 116 GLY A N 1
ATOM 896 C CA . GLY A 1 116 ? 17.109 9.453 0.245 1 79 116 GLY A CA 1
ATOM 897 C C . GLY A 1 116 ? 15.617 9.625 0.526 1 79 116 GLY A C 1
ATOM 898 O O . GLY A 1 116 ? 15.086 10.727 0.409 1 79 116 GLY A O 1
ATOM 899 N N . ILE A 1 117 ? 15.078 8.461 0.761 1 85.81 117 ILE A N 1
ATOM 900 C CA . ILE A 1 117 ? 13.641 8.57 0.992 1 85.81 117 ILE A CA 1
ATOM 901 C C . ILE A 1 117 ? 13.383 9.406 2.242 1 85.81 117 ILE A C 1
ATOM 903 O O . ILE A 1 117 ? 12.586 10.352 2.215 1 85.81 117 ILE A O 1
ATOM 907 N N . ALA A 1 118 ? 14.062 9.016 3.268 1 84.25 118 ALA A N 1
ATOM 908 C CA . ALA A 1 118 ? 13.914 9.781 4.5 1 84.25 118 ALA A CA 1
ATOM 909 C C . ALA A 1 118 ? 14.266 11.25 4.273 1 84.25 118 ALA A C 1
ATOM 911 O O . ALA A 1 118 ? 13.602 12.148 4.805 1 84.25 118 ALA A O 1
ATOM 912 N N . GLU A 1 119 ? 15.281 11.438 3.504 1 81.94 119 GLU A N 1
ATOM 913 C CA . GLU A 1 119 ? 15.703 12.805 3.215 1 81.94 119 GLU A CA 1
ATOM 914 C C . GLU A 1 119 ? 14.625 13.562 2.449 1 81.94 119 GLU A C 1
ATOM 916 O O . GLU A 1 119 ? 14.336 14.727 2.756 1 81.94 119 GLU A O 1
ATOM 921 N N . ALA A 1 120 ? 14.133 12.984 1.428 1 82.69 120 ALA A N 1
ATOM 922 C CA . ALA A 1 120 ? 13.07 13.609 0.643 1 82.69 120 ALA A CA 1
ATOM 923 C C . ALA A 1 120 ? 11.867 13.945 1.519 1 82.69 120 ALA A C 1
ATOM 925 O O . ALA A 1 120 ? 11.273 15.023 1.382 1 82.69 120 ALA A O 1
ATOM 926 N N . LEU A 1 121 ? 11.555 13.102 2.424 1 85.88 121 LEU A N 1
ATOM 927 C CA . LEU A 1 121 ? 10.422 13.305 3.326 1 85.88 121 LEU A CA 1
ATOM 928 C C . LEU A 1 121 ? 10.703 14.445 4.301 1 85.88 121 LEU A C 1
ATOM 930 O O . LEU A 1 121 ? 9.82 15.258 4.582 1 85.88 121 LEU A O 1
ATOM 934 N N . ASN A 1 122 ? 11.875 14.422 4.84 1 82.25 122 ASN A N 1
ATOM 935 C CA . ASN A 1 122 ? 12.25 15.516 5.73 1 82.25 122 ASN A CA 1
ATOM 936 C C . ASN A 1 122 ? 12.148 16.875 5.027 1 82.25 122 ASN A C 1
ATOM 938 O O . ASN A 1 122 ? 11.648 17.844 5.605 1 82.25 122 ASN A O 1
ATOM 942 N N . ARG A 1 123 ? 12.609 16.875 3.809 1 80.69 123 ARG A N 1
ATOM 943 C CA . ARG A 1 123 ? 12.516 18.109 3.031 1 80.69 123 ARG A CA 1
ATOM 944 C C . ARG A 1 123 ? 11.062 18.484 2.793 1 80.69 123 ARG A C 1
ATOM 946 O O . ARG A 1 123 ? 10.703 19.672 2.877 1 80.69 123 ARG A O 1
ATOM 953 N N . ALA A 1 124 ? 10.25 17.578 2.486 1 84.88 124 ALA A N 1
ATOM 954 C CA . ALA A 1 124 ? 8.828 17.844 2.285 1 84.88 124 ALA A CA 1
ATOM 955 C C . ALA A 1 124 ? 8.188 18.375 3.561 1 84.88 124 ALA A C 1
ATOM 957 O O . ALA A 1 124 ? 7.371 19.312 3.51 1 84.88 124 ALA A O 1
ATOM 958 N N . GLY A 1 125 ? 8.492 17.719 4.684 1 78 125 GLY A N 1
ATOM 959 C CA . GLY A 1 125 ? 7.984 18.188 5.961 1 78 125 GLY A CA 1
ATOM 960 C C . GLY A 1 125 ? 8.359 19.641 6.254 1 78 125 GLY A C 1
ATOM 961 O O . GLY A 1 125 ? 7.52 20.422 6.711 1 78 125 GLY A O 1
ATOM 962 N N . MET A 1 126 ? 9.578 19.938 6.008 1 76.81 126 MET A N 1
ATOM 963 C CA . MET A 1 126 ? 10.055 21.312 6.203 1 76.81 126 MET A CA 1
ATOM 964 C C . MET A 1 126 ? 9.32 22.281 5.277 1 76.81 126 MET A C 1
ATOM 966 O O . MET A 1 126 ? 8.961 23.375 5.691 1 76.81 126 MET A O 1
ATOM 970 N N . GLU A 1 127 ? 9.195 21.922 4.09 1 73.44 127 GLU A N 1
ATOM 971 C CA . GLU A 1 127 ? 8.453 22.734 3.135 1 73.44 127 GLU A CA 1
ATOM 972 C C . GLU A 1 127 ? 7.035 23.016 3.629 1 73.44 127 GLU A C 1
ATOM 974 O O . GLU A 1 127 ? 6.523 24.125 3.479 1 73.44 127 GLU A O 1
ATOM 979 N N . LYS A 1 128 ? 6.375 22.078 4.184 1 78.44 128 LYS A N 1
ATOM 980 C CA . LYS A 1 128 ? 5.023 22.266 4.699 1 78.44 128 LYS A CA 1
ATOM 981 C C . LYS A 1 128 ? 5.012 23.234 5.875 1 78.44 128 LYS A C 1
ATOM 983 O O . LYS A 1 128 ? 4.145 24.109 5.953 1 78.44 128 LYS A O 1
ATOM 988 N N . VAL A 1 129 ? 5.965 23.094 6.742 1 68.88 129 VAL A N 1
ATOM 989 C CA . VAL A 1 129 ? 6.07 24 7.879 1 68.88 129 VAL A CA 1
ATOM 990 C C . VAL A 1 129 ? 6.262 25.438 7.387 1 68.88 129 VAL A C 1
ATOM 992 O O . VAL A 1 129 ? 5.586 26.344 7.852 1 68.88 129 VAL A O 1
ATOM 995 N N . ILE A 1 130 ? 7.129 25.625 6.523 1 64.75 130 ILE A N 1
ATOM 996 C CA . ILE A 1 130 ? 7.418 26.938 5.953 1 64.75 130 ILE A CA 1
ATOM 997 C C . ILE A 1 130 ? 6.152 27.5 5.309 1 64.75 130 ILE A C 1
ATOM 999 O O . ILE A 1 130 ? 5.832 28.688 5.496 1 64.75 130 ILE A O 1
ATOM 1003 N N . THR A 1 131 ? 5.516 26.672 4.539 1 64.19 131 THR A N 1
ATOM 1004 C CA . THR A 1 131 ? 4.293 27.094 3.865 1 64.19 131 THR A CA 1
ATOM 1005 C C . THR A 1 131 ? 3.234 27.516 4.879 1 64.19 131 THR A C 1
ATOM 1007 O O . THR A 1 131 ? 2.537 28.516 4.68 1 64.19 131 THR A O 1
ATOM 1010 N N . ASP A 1 132 ? 3.115 26.875 6.023 1 69.19 132 ASP A N 1
ATOM 1011 C CA . ASP A 1 132 ? 2.145 27.203 7.062 1 69.19 132 ASP A CA 1
ATOM 1012 C C . ASP A 1 132 ? 2.516 28.516 7.766 1 69.19 132 ASP A C 1
ATOM 1014 O O . ASP A 1 132 ? 1.644 29.328 8.078 1 69.19 132 ASP A O 1
ATOM 1018 N N . MET A 1 133 ? 3.762 28.688 8.016 1 59.84 133 MET A N 1
ATOM 1019 C CA . MET A 1 133 ? 4.246 29.922 8.641 1 59.84 133 MET A CA 1
ATOM 1020 C C . MET A 1 133 ? 3.98 31.125 7.746 1 59.84 133 MET A C 1
ATOM 1022 O O . MET A 1 133 ? 3.594 32.188 8.234 1 59.84 133 MET A O 1
ATOM 1026 N N . ALA A 1 134 ? 4.234 30.938 6.484 1 54.97 134 ALA A N 1
ATOM 1027 C CA . ALA A 1 134 ? 3.988 32 5.527 1 54.97 134 ALA A CA 1
ATOM 1028 C C . ALA A 1 134 ?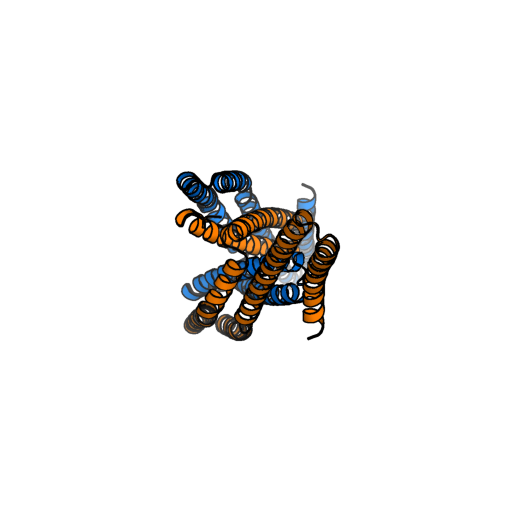 2.508 32.375 5.484 1 54.97 134 ALA A C 1
ATOM 1030 O O . ALA A 1 134 ? 2.154 33.562 5.406 1 54.97 134 ALA A O 1
ATOM 1031 N N . LYS A 1 135 ? 1.675 31.422 5.555 1 62.34 135 LYS A N 1
ATOM 1032 C CA . LYS A 1 135 ? 0.237 31.672 5.559 1 62.34 135 LYS A CA 1
ATOM 1033 C C . LYS A 1 135 ? -0.193 32.375 6.848 1 62.34 135 LYS A C 1
ATOM 1035 O O . LYS A 1 135 ? -1.027 33.281 6.816 1 62.34 135 LYS A O 1
ATOM 1040 N N . GLU A 1 136 ? 0.379 31.984 7.945 1 60.91 136 GLU A N 1
ATOM 1041 C CA . GLU A 1 136 ? 0.06 32.625 9.227 1 60.91 136 GLU A CA 1
ATOM 1042 C C . GLU A 1 136 ? 0.552 34.062 9.266 1 60.91 136 GLU A C 1
ATOM 1044 O O . GLU A 1 136 ? -0.149 34.938 9.766 1 60.91 136 GLU A O 1
ATOM 1049 N N . GLU A 1 137 ? 1.802 34.188 8.781 1 53.06 137 GLU A N 1
ATOM 1050 C CA . GLU A 1 137 ? 2.354 35.562 8.75 1 53.06 137 GLU A CA 1
ATOM 1051 C C . GLU A 1 137 ? 1.539 36.469 7.828 1 53.06 137 GLU A C 1
ATOM 1053 O O . GLU A 1 137 ? 1.3 37.625 8.148 1 53.06 137 GLU A O 1
ATOM 1058 N N . SER A 1 138 ? 1.15 35.906 6.691 1 47.53 138 SER A N 1
ATOM 1059 C CA . SER A 1 138 ? 0.316 36.688 5.781 1 47.53 138 SER A CA 1
ATOM 1060 C C . SER A 1 138 ? -1.037 37 6.406 1 47.53 138 SER A C 1
ATOM 1062 O O . SER A 1 138 ? -1.537 38.125 6.281 1 47.53 138 SER A O 1
ATOM 1064 N N . GLU A 1 139 ? -1.554 36.062 7.07 1 50.78 139 GLU A N 1
ATOM 1065 C CA . GLU A 1 139 ? -2.834 36.281 7.738 1 50.78 139 GLU A CA 1
ATOM 1066 C C . GLU A 1 139 ? -2.688 37.25 8.906 1 50.78 139 GLU A C 1
ATOM 1068 O O . GLU A 1 139 ? -3.557 38.094 9.125 1 50.78 139 GLU A O 1
ATOM 1073 N N . GLN A 1 140 ? -1.593 37.094 9.586 1 50 140 GLN A N 1
ATOM 1074 C CA . GLN A 1 140 ? -1.336 38 10.695 1 50 140 GLN A CA 1
ATOM 1075 C C . GLN A 1 140 ? -1.053 39.438 10.18 1 50 140 GLN A C 1
ATOM 1077 O O . GLN A 1 140 ? -1.553 40.406 10.742 1 50 140 GLN A O 1
ATOM 1082 N N . HIS A 1 141 ? -0.124 39.406 9.164 1 49.72 141 HIS A N 1
ATOM 1083 C CA . HIS A 1 141 ? 0.212 40.75 8.648 1 49.72 141 HIS A CA 1
ATOM 1084 C C . HIS A 1 141 ? -0.999 41.406 8 1 49.72 141 HIS A C 1
ATOM 1086 O O . HIS A 1 141 ? -1.229 42.594 8.188 1 49.72 141 HIS A O 1
ATOM 1092 N N . VAL A 1 142 ? -1.741 40.594 7.316 1 48.44 142 VAL A N 1
ATOM 1093 C CA . VAL A 1 142 ? -2.959 41.156 6.742 1 48.44 142 VAL A CA 1
ATOM 1094 C C . VAL A 1 142 ? -3.904 41.594 7.859 1 48.44 142 VAL A C 1
ATOM 1096 O O . VAL A 1 142 ? -4.504 42.656 7.793 1 48.44 142 VAL A O 1
ATOM 1099 N N . SER A 1 143 ? -3.916 40.75 8.812 1 53.62 143 SER A N 1
ATOM 1100 C CA . SER A 1 143 ? -4.777 41.094 9.93 1 53.62 143 SER A CA 1
ATOM 1101 C C . SER A 1 143 ? -4.266 42.344 10.656 1 53.62 143 SER A C 1
ATOM 1103 O O . SER A 1 143 ? -5.051 43.219 11.039 1 53.62 143 SER A O 1
ATOM 1105 N N . GLU A 1 144 ? -2.975 42.344 10.867 1 52.78 144 GLU A N 1
ATOM 1106 C CA . GLU A 1 144 ? -2.404 43.469 11.555 1 52.78 144 GLU A CA 1
ATOM 1107 C C . GLU A 1 144 ? -2.549 44.75 10.719 1 52.78 144 GLU A C 1
ATOM 1109 O O . GLU A 1 144 ? -2.922 45.812 11.242 1 52.78 144 GLU A O 1
ATOM 1114 N N . TYR A 1 145 ? -2.225 44.625 9.477 1 50.78 145 TYR A N 1
ATOM 1115 C CA . TYR A 1 145 ? -2.383 45.781 8.602 1 50.78 145 TYR A CA 1
ATOM 1116 C C . TYR A 1 145 ? -3.84 46.219 8.539 1 50.78 145 TYR A C 1
ATOM 1118 O O . TYR A 1 145 ? -4.133 47.406 8.594 1 50.78 145 TYR A O 1
ATOM 1126 N N . THR A 1 146 ? -4.676 45.219 8.5 1 53.31 146 THR A N 1
ATOM 1127 C CA . THR A 1 146 ? -6.098 45.562 8.438 1 53.31 146 THR A CA 1
ATOM 1128 C C . THR A 1 146 ? -6.566 46.188 9.734 1 53.31 146 THR A C 1
ATOM 1130 O O . THR A 1 146 ? -7.34 47.156 9.711 1 53.31 146 THR A O 1
ATOM 1133 N N . ASN A 1 147 ? -6.094 45.719 10.789 1 53.25 147 ASN A N 1
ATOM 1134 C CA . ASN A 1 147 ? -6.473 46.281 12.078 1 53.25 147 ASN A CA 1
ATOM 1135 C C . ASN A 1 147 ? -5.961 47.719 12.234 1 53.25 147 ASN A C 1
ATOM 1137 O O . ASN A 1 147 ? -6.691 48.594 12.695 1 53.25 147 ASN A O 1
ATOM 1141 N N . VAL A 1 148 ? -4.762 47.969 11.836 1 55.75 148 VAL A N 1
ATOM 1142 C CA . VAL A 1 148 ? -4.18 49.312 11.938 1 55.75 148 VAL A CA 1
ATOM 1143 C C . VAL A 1 148 ? -4.832 50.219 10.906 1 55.75 148 VAL A C 1
ATOM 1145 O O . VAL A 1 148 ? -5.082 51.406 11.195 1 55.75 148 VAL A O 1
ATOM 1148 N N . ALA A 1 149 ? -5.172 49.656 9.781 1 54.78 149 ALA A N 1
ATOM 1149 C CA . ALA A 1 149 ? -5.863 50.438 8.758 1 54.78 149 ALA A CA 1
ATOM 1150 C C . ALA A 1 149 ? -7.242 50.875 9.25 1 54.78 149 ALA A C 1
ATOM 1152 O O . ALA A 1 149 ? -7.641 52.031 9.055 1 54.78 149 ALA A O 1
ATOM 1153 N N . MET A 1 150 ? -7.855 50.031 9.93 1 65.25 150 MET A N 1
ATOM 1154 C CA . MET A 1 150 ? -9.172 50.375 10.469 1 65.25 150 MET A CA 1
ATOM 1155 C C . MET A 1 150 ? -9.062 51.406 11.586 1 65.25 150 MET A C 1
ATOM 1157 O O . MET A 1 150 ? -9.883 52.312 11.68 1 65.25 150 MET A O 1
ATOM 1161 N N . ALA A 1 151 ? -8.07 51.219 12.359 1 57.72 151 ALA A N 1
ATOM 1162 C CA . ALA A 1 151 ? -7.832 52.188 13.414 1 57.72 151 ALA A CA 1
ATOM 1163 C C . ALA A 1 151 ? -7.465 53.562 12.82 1 57.72 151 ALA A C 1
ATOM 1165 O O . ALA A 1 151 ? -7.941 54.594 13.289 1 57.72 151 ALA A O 1
ATOM 1166 N N . ALA A 1 152 ? -6.68 53.562 11.805 1 56.59 152 ALA A N 1
ATOM 1167 C CA . ALA A 1 152 ? -6.289 54.812 11.125 1 56.59 152 ALA A CA 1
ATOM 1168 C C . ALA A 1 152 ? -7.5 55.469 10.484 1 56.59 152 ALA A C 1
ATOM 1170 O O . ALA A 1 152 ? -7.641 56.688 10.562 1 56.59 152 ALA A O 1
ATOM 1171 N N . LYS A 1 153 ? -8.359 54.688 9.898 1 63.44 153 LYS A N 1
ATOM 1172 C CA . LYS A 1 153 ? -9.602 55.219 9.328 1 63.44 153 LYS A CA 1
ATOM 1173 C C . LYS A 1 153 ? -10.461 55.875 10.406 1 63.44 153 LYS A C 1
ATOM 1175 O O . LYS A 1 153 ? -10.992 56.969 10.203 1 63.44 153 LYS A O 1
ATOM 1180 N N . ALA A 1 154 ? -10.531 55.188 11.445 1 66.81 154 ALA A N 1
ATOM 1181 C CA . ALA A 1 154 ? -11.344 55.688 12.555 1 66.81 154 ALA A CA 1
ATOM 1182 C C . ALA A 1 154 ? -10.781 57 13.102 1 66.81 154 ALA A C 1
ATOM 1184 O O . ALA A 1 154 ? -11.531 57.875 13.555 1 66.81 154 ALA A O 1
ATOM 1185 N N . GLU A 1 155 ? -9.523 57.062 13.023 1 63.59 155 GLU A N 1
ATOM 1186 C CA . GLU A 1 155 ? -8.875 58.25 13.555 1 63.59 155 GLU A CA 1
ATOM 1187 C C . GLU A 1 155 ? -8.719 59.344 12.484 1 63.59 155 GLU A C 1
ATOM 1189 O O . GLU A 1 155 ? -8.156 60.406 12.734 1 63.59 155 GLU A O 1
ATOM 1194 N N . GLY A 1 156 ? -9.195 58.969 11.25 1 67.62 156 GLY A N 1
ATOM 1195 C CA . GLY A 1 156 ? -9.289 60 10.227 1 67.62 156 GLY A CA 1
ATOM 1196 C C . GLY A 1 156 ? -8.062 60.062 9.328 1 67.62 156 GLY A C 1
ATOM 1197 O O . GLY A 1 156 ? -7.863 61.062 8.617 1 67.62 156 GLY A O 1
ATOM 1198 N N . HIS A 1 157 ? -7.219 59.219 9.555 1 55.78 157 HIS A N 1
ATOM 1199 C CA . HIS A 1 157 ? -6.016 59.188 8.734 1 55.78 157 HIS A CA 1
ATOM 1200 C C . HIS A 1 157 ? -6.191 58.312 7.52 1 55.78 157 HIS A C 1
ATOM 1202 O O . HIS A 1 157 ? -5.66 57.188 7.48 1 55.78 157 HIS A O 1
ATOM 1208 N N . GLU A 1 158 ? -6.867 58.656 6.566 1 65.31 158 GLU A N 1
ATOM 1209 C CA . GLU A 1 158 ? -7.234 57.938 5.355 1 65.31 158 GLU A CA 1
ATOM 1210 C C . GLU A 1 158 ? -5.996 57.562 4.539 1 65.31 158 GLU A C 1
ATOM 1212 O O . GLU A 1 158 ? -5.957 56.5 3.908 1 65.31 158 GLU A O 1
ATOM 1217 N N . ASP A 1 159 ? -5.039 58.375 4.535 1 58.22 159 ASP A N 1
ATOM 1218 C CA . ASP A 1 159 ? -3.795 58.125 3.812 1 58.22 159 ASP A CA 1
ATOM 1219 C C . ASP A 1 159 ? -3.037 56.938 4.402 1 58.22 159 ASP A C 1
ATOM 1221 O O . ASP A 1 159 ? -2.504 56.125 3.662 1 58.22 159 ASP A O 1
ATOM 1225 N N . ILE A 1 160 ? -2.982 56.844 5.668 1 55.66 160 ILE A N 1
ATOM 1226 C CA . ILE A 1 160 ? -2.338 55.719 6.348 1 55.66 160 ILE A CA 1
ATOM 1227 C C . ILE A 1 160 ? -3.133 54.438 6.102 1 55.66 160 ILE A C 1
ATOM 1229 O O . ILE A 1 160 ? -2.553 53.375 5.891 1 55.66 160 ILE A O 1
ATOM 1233 N N . GLU A 1 161 ? -4.418 54.469 6.16 1 56.38 161 GLU A N 1
ATOM 1234 C CA . GLU A 1 161 ? -5.27 53.344 5.82 1 56.38 161 GLU A CA 1
ATOM 1235 C C . GLU A 1 161 ? -4.941 52.812 4.434 1 56.38 161 GLU A C 1
ATOM 1237 O O . GLU A 1 161 ? -4.777 51.594 4.25 1 56.38 161 GLU A O 1
ATOM 1242 N N . LYS A 1 162 ? -4.867 53.656 3.537 1 62.94 162 LYS A N 1
ATOM 1243 C CA . LYS A 1 162 ? -4.57 53.281 2.16 1 62.94 162 LYS A CA 1
ATOM 1244 C C . LYS A 1 162 ? -3.178 52.656 2.047 1 62.94 162 LYS A C 1
ATOM 1246 O O . LYS A 1 162 ? -2.984 51.688 1.326 1 62.94 162 LYS A O 1
ATOM 1251 N N . MET A 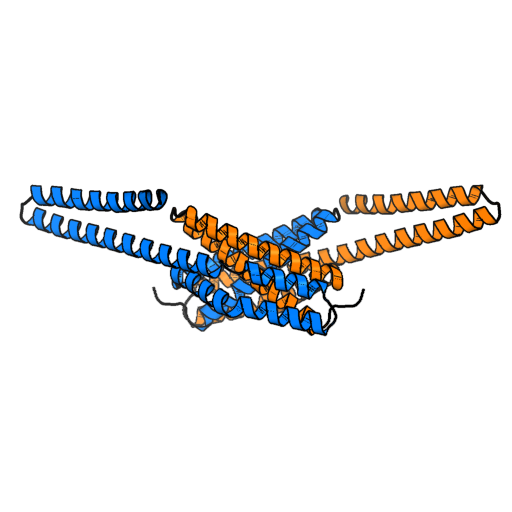1 163 ? -2.264 53.219 2.652 1 55.75 163 MET A N 1
ATOM 1252 C CA . MET A 1 163 ? -0.894 52.688 2.662 1 55.75 163 MET A CA 1
ATOM 1253 C C . MET A 1 163 ? -0.829 51.312 3.297 1 55.75 163 MET A C 1
ATOM 1255 O O . MET A 1 163 ? -0.219 50.406 2.74 1 55.75 163 MET A O 1
ATOM 1259 N N . LEU A 1 164 ? -1.485 51.156 4.359 1 54.09 164 LEU A N 1
ATOM 1260 C CA . LEU A 1 164 ? -1.46 49.875 5.078 1 54.09 164 LEU A CA 1
ATOM 1261 C C . LEU A 1 164 ? -2.244 48.812 4.324 1 54.09 164 LEU A C 1
ATOM 1263 O O . LEU A 1 164 ? -1.854 47.656 4.309 1 54.09 164 LEU A O 1
ATOM 1267 N N . CYS A 1 165 ? -3.307 49.25 3.711 1 59.78 165 CYS A N 1
ATOM 1268 C CA . CYS A 1 165 ? -4.023 48.344 2.82 1 59.78 165 CYS A CA 1
ATOM 1269 C C . CYS A 1 165 ? -3.145 47.938 1.65 1 59.78 165 CYS A C 1
ATOM 1271 O O . CYS A 1 165 ? -3.182 46.781 1.229 1 59.78 165 CYS A O 1
ATOM 1273 N N . ALA A 1 166 ? -2.35 48.812 1.22 1 52.94 166 ALA A N 1
ATOM 1274 C CA . ALA A 1 166 ? -1.401 48.5 0.15 1 52.94 166 ALA A CA 1
ATOM 1275 C C . ALA A 1 166 ? -0.314 47.562 0.635 1 52.94 166 ALA A C 1
ATOM 1277 O O . ALA A 1 166 ? 0.082 46.625 -0.087 1 52.94 166 ALA A O 1
ATOM 1278 N N . PHE A 1 167 ? 0.115 47.781 1.752 1 50.69 167 PHE A N 1
ATOM 1279 C CA . PHE A 1 167 ? 1.089 46.875 2.342 1 50.69 167 PHE A CA 1
ATOM 1280 C C . PHE A 1 167 ? 0.494 45.5 2.51 1 50.69 167 PHE A C 1
ATOM 1282 O O . PHE A 1 167 ? 1.164 44.5 2.252 1 50.69 167 PHE A O 1
ATOM 1289 N N . ALA A 1 168 ? -0.689 45.469 3.107 1 54.97 168 ALA A N 1
ATOM 1290 C CA . ALA A 1 168 ? -1.389 44.219 3.221 1 54.97 168 ALA A CA 1
ATOM 1291 C C . ALA A 1 168 ? -1.491 43.5 1.864 1 54.97 168 ALA A C 1
ATOM 1293 O O . ALA A 1 168 ? -1.303 42.312 1.765 1 54.97 168 ALA A O 1
ATOM 1294 N N . GLU A 1 169 ? -1.696 44.281 0.884 1 57.16 169 GLU A N 1
ATOM 1295 C CA . GLU A 1 169 ? -1.748 43.75 -0.477 1 57.16 169 GLU A CA 1
ATOM 1296 C C . GLU A 1 169 ? -0.373 43.281 -0.939 1 57.16 169 GLU A C 1
ATOM 1298 O O . GLU A 1 169 ? -0.256 42.25 -1.598 1 57.16 169 GLU A O 1
ATOM 1303 N N . GLN A 1 170 ? 0.55 44.031 -0.692 1 46.91 170 GLN A N 1
ATOM 1304 C CA . GLN A 1 170 ? 1.919 43.688 -1.052 1 46.91 170 GLN A CA 1
ATOM 1305 C C . GLN A 1 170 ? 2.367 42.406 -0.328 1 46.91 170 GLN A C 1
ATOM 1307 O O . GLN A 1 170 ? 3.047 41.562 -0.911 1 46.91 170 GLN A O 1
ATOM 1312 N N . GLU A 1 171 ? 2.121 42.5 0.858 1 52.47 171 GLU A N 1
ATOM 1313 C CA . GLU A 1 171 ? 2.449 41.281 1.605 1 52.47 171 GLU A CA 1
ATOM 1314 C C . GLU A 1 171 ? 1.749 40.062 1.016 1 52.47 171 GLU A C 1
ATOM 1316 O O . GLU A 1 171 ? 2.32 38.969 0.979 1 52.47 171 GLU A O 1
ATOM 1321 N N . GLU A 1 172 ? 0.545 40.281 0.604 1 54.22 172 GLU A N 1
ATOM 1322 C CA . GLU A 1 172 ? -0.103 39.219 -0.165 1 54.22 172 GLU A CA 1
ATOM 1323 C C . GLU A 1 172 ? 0.685 38.906 -1.432 1 54.22 172 GLU A C 1
ATOM 1325 O O . GLU A 1 172 ? 0.787 37.75 -1.826 1 54.22 172 GLU A O 1
ATOM 1330 N N . GLY A 1 173 ? 1.29 39.875 -1.936 1 50.28 173 GLY A N 1
ATOM 1331 C CA . GLY A 1 173 ? 2.16 39.719 -3.09 1 50.28 173 GLY A CA 1
ATOM 1332 C C . GLY A 1 173 ? 3.473 39.031 -2.764 1 50.28 173 GLY A C 1
ATOM 1333 O O . GLY A 1 173 ? 3.975 38.219 -3.555 1 50.28 173 GLY A O 1
ATOM 1334 N N . ILE A 1 174 ? 4.082 39.406 -1.772 1 43.62 174 ILE A N 1
ATOM 1335 C CA . ILE A 1 174 ? 5.328 38.781 -1.375 1 43.62 174 ILE A CA 1
ATOM 1336 C C . ILE A 1 174 ? 5.082 37.281 -1.145 1 43.62 174 ILE A C 1
ATOM 1338 O O . ILE A 1 174 ? 5.875 36.438 -1.572 1 43.62 174 ILE A O 1
ATOM 1342 N N . ALA A 1 175 ? 4.055 37.125 -0.407 1 45.78 175 ALA A N 1
ATOM 1343 C CA . ALA A 1 175 ? 3.715 35.688 -0.268 1 45.78 175 ALA A CA 1
ATOM 1344 C C . ALA A 1 175 ? 3.59 35.031 -1.634 1 45.78 175 ALA A C 1
ATOM 1346 O O . ALA A 1 175 ? 4.074 33.906 -1.83 1 45.78 175 ALA A O 1
ATOM 1347 N N . LYS A 1 176 ? 3.127 35.781 -2.557 1 52.25 176 LYS A N 1
ATOM 1348 C CA . LYS A 1 176 ? 3.029 35.281 -3.93 1 52.25 176 LYS A CA 1
ATOM 1349 C C . LYS A 1 176 ? 4.406 35.188 -4.578 1 52.25 176 LYS A C 1
ATOM 1351 O O . LYS A 1 176 ? 4.688 34.219 -5.305 1 52.25 176 LYS A O 1
ATOM 1356 N N . THR A 1 177 ? 5.227 36.031 -4.328 1 42.31 177 THR A N 1
ATOM 1357 C CA . THR A 1 177 ? 6.566 36.031 -4.91 1 42.31 177 THR A CA 1
ATOM 1358 C C . THR A 1 177 ? 7.445 34.969 -4.266 1 42.31 177 THR A C 1
ATOM 1360 O O . THR A 1 177 ? 8.227 34.312 -4.949 1 42.31 177 THR A O 1
ATOM 1363 N N . LEU A 1 178 ? 7.465 34.969 -3.031 1 39.88 178 LEU A N 1
ATOM 1364 C CA . LEU A 1 178 ? 8.219 33.906 -2.375 1 39.88 178 LEU A CA 1
ATOM 1365 C C . LEU A 1 178 ? 7.777 32.531 -2.873 1 39.88 178 LEU A C 1
ATOM 1367 O O . LEU A 1 178 ? 8.602 31.625 -3.043 1 39.88 178 LEU A O 1
ATOM 1371 N N . GLU A 1 179 ? 6.605 32.438 -3.158 1 43.97 179 GLU A N 1
ATOM 1372 C CA . GLU A 1 179 ? 6.145 31.219 -3.781 1 43.97 179 GLU A CA 1
ATOM 1373 C C . GLU A 1 179 ? 6.742 31.031 -5.176 1 43.97 179 GLU A C 1
ATOM 1375 O O . GLU A 1 179 ? 7.098 29.922 -5.57 1 43.97 179 GLU A O 1
ATOM 1380 N N . LYS A 1 180 ? 7.047 32.125 -5.715 1 47.34 180 LYS A N 1
ATOM 1381 C CA . LYS A 1 180 ? 7.648 32.125 -7.047 1 47.34 180 LYS A CA 1
ATOM 1382 C C . LYS A 1 180 ? 9.156 31.922 -6.965 1 47.34 180 LYS A C 1
ATOM 1384 O O . LYS A 1 180 ? 9.758 31.297 -7.84 1 47.34 180 LYS A O 1
ATOM 1389 N N . THR A 1 181 ? 9.906 32.5 -6.176 1 38.62 181 THR A N 1
ATOM 1390 C CA . THR A 1 181 ? 11.359 32.438 -6.066 1 38.62 181 THR A CA 1
ATOM 1391 C C . THR A 1 181 ? 11.805 31.062 -5.578 1 38.62 181 THR A C 1
ATOM 1393 O O . THR A 1 181 ? 12.953 30.672 -5.801 1 38.62 181 THR A O 1
ATOM 1396 N N . LYS A 1 182 ? 11.305 30.375 -4.746 1 41.81 182 LYS A N 1
ATOM 1397 C CA . LYS A 1 182 ? 11.648 28.984 -4.453 1 41.81 182 LYS A CA 1
ATOM 1398 C C . LYS A 1 182 ? 11.68 28.141 -5.73 1 41.81 182 LYS A C 1
ATOM 1400 O O . LYS A 1 182 ? 12.359 27.125 -5.789 1 41.81 182 LYS A O 1
ATOM 1405 N N . ASN A 1 183 ? 11.047 28.609 -6.852 1 35.03 183 ASN A N 1
ATOM 1406 C CA . ASN A 1 183 ? 11.141 27.969 -8.156 1 35.03 183 ASN A CA 1
ATOM 1407 C C . ASN A 1 183 ? 12.445 28.328 -8.867 1 35.03 183 ASN A C 1
ATOM 1409 O O . ASN A 1 183 ? 12.711 27.844 -9.969 1 35.03 183 ASN A O 1
ATOM 1413 N N . ALA A 1 184 ? 13.227 29.359 -8.414 1 39.47 184 ALA A N 1
ATOM 1414 C CA . ALA A 1 184 ? 14.477 29.703 -9.094 1 39.47 184 ALA A CA 1
ATOM 1415 C C . ALA A 1 184 ? 15.664 29 -8.445 1 39.47 184 ALA A C 1
ATOM 1417 O O . ALA A 1 184 ? 16.766 29 -8.992 1 39.47 184 ALA A O 1
ATOM 1418 N N . PHE A 1 185 ? 15.711 28.656 -7.246 1 29.36 185 PHE A N 1
ATOM 1419 C CA . PHE A 1 185 ? 16.828 27.844 -6.789 1 29.36 185 PHE A CA 1
ATOM 1420 C C . PHE A 1 185 ? 16.5 26.359 -6.848 1 29.36 185 PHE A C 1
ATOM 1422 O O . PHE A 1 185 ? 15.344 25.984 -6.66 1 29.36 185 PHE A O 1
ATOM 1429 N N . MET B 1 1 ? 9.523 -26.547 -7.598 1 46.53 1 MET B N 1
ATOM 1430 C CA . MET B 1 1 ? 10.477 -25.672 -6.938 1 46.53 1 MET B CA 1
ATOM 1431 C C . MET B 1 1 ? 10.07 -25.406 -5.492 1 46.53 1 MET B C 1
ATOM 1433 O O . MET B 1 1 ? 8.891 -25.484 -5.152 1 46.53 1 MET B O 1
ATOM 1437 N N . SER B 1 2 ? 11 -25.625 -4.621 1 57.16 2 SER B N 1
ATOM 1438 C CA . SER B 1 2 ? 10.781 -25.703 -3.18 1 57.16 2 SER B CA 1
ATOM 1439 C C . SER B 1 2 ? 10.227 -24.391 -2.641 1 57.16 2 SER B C 1
ATOM 1441 O O . SER B 1 2 ? 10.461 -23.312 -3.219 1 57.16 2 SER B O 1
ATOM 1443 N N . ALA B 1 3 ? 9.188 -24.438 -1.787 1 72.06 3 ALA B N 1
ATOM 1444 C CA . ALA B 1 3 ? 8.594 -23.359 -1.006 1 72.06 3 ALA B CA 1
ATOM 1445 C C . ALA B 1 3 ? 9.664 -22.531 -0.295 1 72.06 3 ALA B C 1
ATOM 1447 O O . ALA B 1 3 ? 10.734 -23.047 0.043 1 72.06 3 ALA B O 1
ATOM 1448 N N . LEU B 1 4 ? 9.672 -21.266 -0.4 1 82.44 4 LEU B N 1
ATOM 1449 C CA . LEU B 1 4 ? 10.57 -20.391 0.344 1 82.44 4 LEU B CA 1
ATOM 1450 C C . LEU B 1 4 ? 10.672 -20.828 1.801 1 82.44 4 LEU B C 1
ATOM 1452 O O . LEU B 1 4 ? 9.758 -21.469 2.328 1 82.44 4 LEU B O 1
ATOM 1456 N N . GLY B 1 5 ? 11.852 -20.688 2.307 1 89 5 GLY B N 1
ATOM 1457 C CA . GLY B 1 5 ? 11.945 -20.859 3.748 1 89 5 GLY B CA 1
ATOM 1458 C C . GLY B 1 5 ? 10.953 -20 4.516 1 89 5 GLY B C 1
ATOM 1459 O O . GLY B 1 5 ? 10.609 -18.906 4.082 1 89 5 GLY B O 1
ATOM 1460 N N . GLU B 1 6 ? 10.586 -20.547 5.605 1 87.81 6 GLU B N 1
ATOM 1461 C CA . GLU B 1 6 ? 9.523 -19.922 6.387 1 87.81 6 GLU B CA 1
ATOM 1462 C C . GLU B 1 6 ? 9.891 -18.5 6.773 1 87.81 6 GLU B C 1
ATOM 1464 O O . GLU B 1 6 ? 9.078 -17.578 6.625 1 87.81 6 GLU B O 1
ATOM 1469 N N . LYS B 1 7 ? 11.062 -18.312 7.305 1 86.75 7 LYS B N 1
ATOM 1470 C CA . LYS B 1 7 ? 11.477 -16.984 7.754 1 86.75 7 LYS B CA 1
ATOM 1471 C C . LYS B 1 7 ? 11.602 -16.016 6.578 1 86.75 7 LYS B C 1
ATOM 1473 O O . LYS B 1 7 ? 11.242 -14.844 6.688 1 86.75 7 LYS B O 1
ATOM 1478 N N . THR B 1 8 ? 12.148 -16.5 5.453 1 90.19 8 THR B N 1
ATOM 1479 C CA . THR B 1 8 ? 12.281 -15.68 4.254 1 90.19 8 THR B CA 1
ATOM 1480 C C . THR B 1 8 ? 10.914 -15.281 3.715 1 90.19 8 THR B C 1
ATOM 1482 O O . THR B 1 8 ? 10.68 -14.117 3.381 1 90.19 8 THR B O 1
ATOM 1485 N N . GLU B 1 9 ? 10.039 -16.203 3.688 1 91.88 9 GLU B N 1
ATOM 1486 C CA . GLU B 1 9 ? 8.703 -15.922 3.17 1 91.88 9 GLU B CA 1
ATOM 1487 C C . GLU B 1 9 ? 7.98 -14.898 4.031 1 91.88 9 GLU B C 1
ATOM 1489 O O . GLU B 1 9 ? 7.395 -13.945 3.514 1 91.88 9 GLU B O 1
ATOM 1494 N N . MET B 1 10 ? 8 -15.117 5.344 1 91.19 10 MET B N 1
ATOM 1495 C CA . MET B 1 10 ? 7.352 -14.172 6.254 1 91.19 10 MET B CA 1
ATOM 1496 C C . MET B 1 10 ? 7.973 -12.789 6.137 1 91.19 10 MET B C 1
ATOM 1498 O O . MET B 1 10 ? 7.262 -11.781 6.117 1 91.19 10 MET B O 1
ATOM 1502 N N . GLY B 1 11 ? 9.289 -12.742 6.059 1 89.19 11 GLY B N 1
ATOM 1503 C CA . GLY B 1 11 ? 9.984 -11.477 5.891 1 89.19 11 GLY B CA 1
ATOM 1504 C C . GLY B 1 11 ? 9.609 -10.758 4.609 1 89.19 11 GLY B C 1
ATOM 1505 O O . GLY B 1 11 ? 9.43 -9.531 4.609 1 89.19 11 GLY B O 1
ATOM 1506 N N . LEU B 1 12 ? 9.508 -11.5 3.496 1 92.88 12 LEU B N 1
ATOM 1507 C CA . LEU B 1 12 ? 9.125 -10.906 2.217 1 92.88 12 LEU B CA 1
ATOM 1508 C C . LEU B 1 12 ? 7.703 -10.367 2.273 1 92.88 12 LEU B C 1
ATOM 1510 O O . LEU B 1 12 ? 7.418 -9.297 1.726 1 92.88 12 LEU B O 1
ATOM 1514 N N . LYS B 1 13 ? 6.832 -11.031 2.936 1 91.69 13 LYS B N 1
ATOM 1515 C CA . LYS B 1 13 ? 5.461 -10.547 3.076 1 91.69 13 LYS B CA 1
ATOM 1516 C C . LYS B 1 13 ? 5.41 -9.25 3.877 1 91.69 13 LYS B C 1
ATOM 1518 O O . LYS B 1 13 ? 4.668 -8.328 3.529 1 91.69 13 LYS B O 1
ATOM 1523 N N . GLU B 1 14 ? 6.16 -9.172 4.895 1 90.56 14 GLU B N 1
ATOM 1524 C CA . GLU B 1 14 ? 6.23 -7.953 5.695 1 90.56 14 GLU B CA 1
ATOM 1525 C C . GLU B 1 14 ? 6.801 -6.789 4.887 1 90.56 14 GLU B C 1
ATOM 1527 O O . GLU B 1 14 ? 6.312 -5.66 4.984 1 90.56 14 GLU B O 1
ATOM 1532 N N . LEU B 1 15 ? 7.812 -7.117 4.137 1 89.5 15 LEU B N 1
ATOM 1533 C CA . LEU B 1 15 ? 8.422 -6.082 3.309 1 89.5 15 LEU B CA 1
ATOM 1534 C C . LEU B 1 15 ? 7.465 -5.633 2.209 1 89.5 15 LEU B C 1
ATOM 1536 O O . LEU B 1 15 ? 7.461 -4.461 1.825 1 89.5 15 LEU B O 1
ATOM 1540 N N . LEU B 1 16 ? 6.715 -6.539 1.646 1 92.5 16 LEU B N 1
ATOM 1541 C CA . LEU B 1 16 ? 5.707 -6.164 0.663 1 92.5 16 LEU B CA 1
ATOM 1542 C C . LEU B 1 16 ? 4.707 -5.18 1.256 1 92.5 16 LEU B C 1
ATOM 1544 O O . LEU B 1 16 ? 4.387 -4.16 0.636 1 92.5 16 LEU B O 1
ATOM 1548 N N . THR B 1 17 ? 4.25 -5.457 2.445 1 92.06 17 THR B N 1
ATOM 1549 C CA . THR B 1 17 ? 3.318 -4.574 3.139 1 92.06 17 THR B CA 1
ATOM 1550 C C . THR B 1 17 ? 3.949 -3.207 3.381 1 92.06 17 THR B C 1
ATOM 1552 O O . THR B 1 17 ? 3.33 -2.176 3.109 1 92.06 17 THR B O 1
ATOM 1555 N N . ALA B 1 18 ? 5.129 -3.209 3.855 1 89.75 18 ALA B N 1
ATOM 1556 C CA . ALA B 1 18 ? 5.816 -1.959 4.168 1 89.75 18 ALA B CA 1
ATOM 1557 C C . ALA B 1 18 ? 6.008 -1.109 2.914 1 89.75 18 ALA B C 1
ATOM 1559 O O . ALA B 1 18 ? 5.77 0.101 2.936 1 89.75 18 ALA B O 1
ATOM 1560 N N . ASN B 1 19 ? 6.449 -1.739 1.847 1 89.88 19 ASN B N 1
ATOM 1561 C CA . ASN B 1 19 ? 6.672 -0.999 0.609 1 89.88 19 ASN B CA 1
ATOM 1562 C C . ASN B 1 19 ? 5.359 -0.504 0.008 1 89.88 19 ASN B C 1
ATOM 1564 O O . ASN B 1 19 ? 5.312 0.573 -0.589 1 89.88 19 ASN B O 1
ATOM 1568 N N . ALA B 1 20 ? 4.277 -1.277 0.122 1 93.19 20 ALA B N 1
ATOM 1569 C CA . ALA B 1 20 ? 2.957 -0.841 -0.327 1 93.19 20 ALA B CA 1
ATOM 1570 C C . ALA B 1 20 ? 2.498 0.394 0.441 1 93.19 20 ALA B C 1
ATOM 1572 O O . ALA B 1 20 ? 2.02 1.361 -0.156 1 93.19 20 ALA B O 1
ATOM 1573 N N . GLU B 1 21 ? 2.67 0.319 1.712 1 93.25 21 GLU B N 1
ATOM 1574 C CA . GLU B 1 21 ? 2.287 1.441 2.562 1 93.25 21 GLU B CA 1
ATOM 1575 C C . GLU B 1 21 ? 3.082 2.697 2.211 1 93.25 21 GLU B C 1
ATOM 1577 O O . GLU B 1 21 ? 2.508 3.777 2.059 1 93.25 21 GLU B O 1
ATOM 1582 N N . ASP B 1 22 ? 4.406 2.508 2.109 1 92.19 22 ASP B N 1
ATOM 1583 C CA . ASP B 1 22 ? 5.258 3.652 1.797 1 92.19 22 ASP B CA 1
ATOM 1584 C C . ASP B 1 22 ? 4.895 4.25 0.439 1 92.19 22 ASP B C 1
ATOM 1586 O O . ASP B 1 22 ? 4.82 5.473 0.293 1 92.19 22 ASP B O 1
ATOM 1590 N N . HIS B 1 23 ? 4.734 3.434 -0.518 1 94.5 23 HIS B N 1
ATOM 1591 C CA . HIS B 1 23 ? 4.336 3.91 -1.838 1 94.5 23 HIS B CA 1
ATOM 1592 C C . HIS B 1 23 ? 3.061 4.742 -1.763 1 94.5 23 HIS B C 1
ATOM 1594 O O . HIS B 1 23 ? 2.998 5.84 -2.318 1 94.5 23 HIS B O 1
ATOM 1600 N N . MET B 1 24 ? 2.072 4.227 -1.095 1 96.31 24 MET B N 1
ATOM 1601 C CA . MET B 1 24 ? 0.778 4.895 -0.989 1 96.31 24 MET B CA 1
ATOM 1602 C C . MET B 1 24 ? 0.916 6.238 -0.286 1 96.31 24 MET B C 1
ATOM 1604 O O . MET B 1 24 ? 0.438 7.258 -0.789 1 96.31 24 MET B O 1
ATOM 1608 N N . ARG B 1 25 ? 1.604 6.262 0.823 1 96.44 25 ARG B N 1
ATOM 1609 C CA . ARG B 1 25 ? 1.736 7.492 1.602 1 96.44 25 ARG B CA 1
ATOM 1610 C C . ARG B 1 25 ? 2.541 8.539 0.84 1 96.44 25 ARG B C 1
ATOM 1612 O O . ARG B 1 25 ? 2.221 9.727 0.886 1 96.44 25 ARG B O 1
ATOM 1619 N N . LEU B 1 26 ? 3.594 8.078 0.198 1 94.94 26 LEU B N 1
ATOM 1620 C CA . LEU B 1 26 ? 4.387 9 -0.609 1 94.94 26 LEU B CA 1
ATOM 1621 C C . LEU B 1 26 ? 3.551 9.578 -1.747 1 94.94 26 LEU B C 1
ATOM 1623 O O . LEU B 1 26 ? 3.578 10.789 -1.989 1 94.94 26 LEU B O 1
ATOM 1627 N N . MET B 1 27 ? 2.816 8.742 -2.416 1 97.38 27 MET B N 1
ATOM 1628 C CA . MET B 1 27 ? 1.987 9.188 -3.533 1 97.38 27 MET B CA 1
ATOM 1629 C C . MET B 1 27 ? 0.921 10.172 -3.062 1 97.38 27 MET B C 1
ATOM 1631 O O . MET B 1 27 ? 0.708 11.211 -3.691 1 97.38 27 MET B O 1
ATOM 1635 N N . LEU B 1 28 ? 0.286 9.906 -2.01 1 96.56 28 LEU B N 1
ATOM 1636 C CA . LEU B 1 28 ? -0.78 10.773 -1.519 1 96.56 28 LEU B CA 1
ATOM 1637 C C . LEU B 1 28 ? -0.214 12.094 -1.004 1 96.56 28 LEU B C 1
ATOM 1639 O O . LEU B 1 28 ? -0.812 13.156 -1.21 1 96.56 28 LEU B O 1
ATOM 1643 N N . SER B 1 29 ? 0.927 12.016 -0.34 1 96.19 29 SER B N 1
ATOM 1644 C CA . SER B 1 29 ? 1.596 13.25 0.075 1 96.19 29 SER B CA 1
ATOM 1645 C C . SER B 1 29 ? 1.953 14.117 -1.127 1 96.19 29 SER B C 1
ATOM 1647 O O . SER B 1 29 ? 1.788 15.336 -1.09 1 96.19 29 SER B O 1
ATOM 1649 N N . ALA B 1 30 ? 2.461 13.469 -2.164 1 95.44 30 ALA B N 1
ATOM 1650 C CA . ALA B 1 30 ? 2.797 14.195 -3.385 1 95.44 30 ALA B CA 1
ATOM 1651 C C . ALA B 1 30 ? 1.58 14.93 -3.939 1 95.44 30 ALA B C 1
ATOM 1653 O O . ALA B 1 30 ? 1.692 16.062 -4.406 1 95.44 30 ALA B O 1
ATOM 1654 N N . GLU B 1 31 ? 0.447 14.336 -3.91 1 95.25 31 GLU B N 1
ATOM 1655 C CA . GLU B 1 31 ? -0.779 14.961 -4.395 1 95.25 31 GLU B CA 1
ATOM 1656 C C . GLU B 1 31 ? -1.11 16.219 -3.59 1 95.25 31 GLU B C 1
ATOM 1658 O O . GLU B 1 31 ? -1.54 17.219 -4.152 1 95.25 31 GLU B O 1
ATOM 1663 N N . TYR B 1 32 ? -0.925 16.109 -2.295 1 95.12 32 TYR B N 1
ATOM 1664 C CA . TYR B 1 32 ? -1.17 17.281 -1.452 1 95.12 32 TYR B CA 1
ATOM 1665 C C . TYR B 1 32 ? -0.214 18.406 -1.799 1 95.12 32 TYR B C 1
ATOM 1667 O O . TYR B 1 32 ? -0.633 19.562 -1.938 1 95.12 32 TYR B O 1
ATOM 1675 N N . PHE B 1 33 ? 0.998 18.078 -1.96 1 94.31 33 PHE B N 1
ATOM 1676 C CA . PHE B 1 33 ? 1.978 19.109 -2.262 1 94.31 33 PHE B CA 1
ATOM 1677 C C . PHE B 1 33 ? 1.746 19.688 -3.654 1 94.31 33 PHE B C 1
ATOM 1679 O O . PHE B 1 33 ? 1.98 20.875 -3.889 1 94.31 33 PHE B O 1
ATOM 1686 N N . GLU B 1 34 ? 1.322 18.875 -4.523 1 95 34 GLU B N 1
ATOM 1687 C CA . GLU B 1 34 ? 0.949 19.375 -5.844 1 95 34 GLU B CA 1
ATOM 1688 C C . GLU B 1 34 ? -0.179 20.406 -5.746 1 95 34 GLU B C 1
ATOM 1690 O O . GLU B 1 34 ? -0.117 21.453 -6.375 1 95 34 GLU B O 1
ATOM 1695 N N . LYS B 1 35 ? -1.14 20.156 -4.984 1 93.81 35 LYS B N 1
ATOM 1696 C CA . LYS B 1 35 ? -2.283 21.047 -4.797 1 93.81 35 LYS B CA 1
ATOM 1697 C C . LYS B 1 35 ? -1.861 22.359 -4.129 1 93.81 35 LYS B C 1
ATOM 1699 O O . LYS B 1 35 ? -2.477 23.406 -4.348 1 93.81 35 LYS B O 1
ATOM 1704 N N . MET B 1 36 ? -0.795 22.328 -3.393 1 92.44 36 MET B N 1
ATOM 1705 C CA . MET B 1 36 ? -0.271 23.5 -2.686 1 92.44 36 MET B CA 1
ATOM 1706 C C . MET B 1 36 ? 0.647 24.312 -3.586 1 92.44 36 MET B C 1
ATOM 1708 O O . MET B 1 36 ? 1.211 25.312 -3.156 1 92.44 36 MET B O 1
ATOM 1712 N N . GLY B 1 37 ? 0.865 23.781 -4.797 1 92.31 37 GLY B N 1
ATOM 1713 C CA . GLY B 1 37 ? 1.72 24.5 -5.734 1 92.31 37 GLY B CA 1
ATOM 1714 C C . GLY B 1 37 ? 3.193 24.188 -5.547 1 92.31 37 GLY B C 1
ATOM 1715 O O . GLY B 1 37 ? 4.051 24.938 -6.02 1 92.31 37 GLY B O 1
ATOM 1716 N N . LYS B 1 38 ? 3.443 23.156 -4.793 1 90.44 38 LYS B N 1
ATOM 1717 C CA . LYS B 1 38 ? 4.824 22.734 -4.582 1 90.44 38 LYS B CA 1
ATOM 1718 C C . LYS B 1 38 ? 5.203 21.594 -5.516 1 90.44 38 LYS B C 1
ATOM 1720 O O . LYS B 1 38 ? 5.508 20.484 -5.059 1 90.44 38 LYS B O 1
ATOM 1725 N N . ALA B 1 39 ? 5.332 21.891 -6.723 1 92.94 39 ALA B N 1
ATOM 1726 C CA . ALA B 1 39 ? 5.488 20.875 -7.773 1 92.94 39 ALA B CA 1
ATOM 1727 C C . ALA B 1 39 ? 6.816 20.141 -7.633 1 92.94 39 ALA B C 1
ATOM 1729 O O . ALA B 1 39 ? 6.898 18.938 -7.91 1 92.94 39 ALA B O 1
ATOM 1730 N N . ASP B 1 40 ? 7.801 20.828 -7.234 1 89.06 40 ASP B N 1
ATOM 1731 C CA . ASP B 1 40 ? 9.109 20.203 -7.102 1 89.06 40 ASP B CA 1
ATOM 1732 C C . ASP B 1 40 ? 9.109 19.172 -5.98 1 89.06 40 ASP B C 1
ATOM 1734 O O . ASP B 1 40 ? 9.648 18.062 -6.141 1 89.06 40 ASP B O 1
ATOM 1738 N N . VAL B 1 41 ? 8.516 19.516 -4.918 1 91.62 41 VAL B N 1
ATOM 1739 C CA . VAL B 1 41 ? 8.414 18.594 -3.793 1 91.62 41 VAL B CA 1
ATOM 1740 C C . VAL B 1 41 ? 7.562 17.391 -4.191 1 91.62 41 VAL B C 1
ATOM 1742 O O . VAL B 1 41 ? 7.926 16.234 -3.916 1 91.62 41 VAL B O 1
ATOM 1745 N N . ALA B 1 42 ? 6.469 17.656 -4.852 1 95.31 42 ALA B N 1
ATOM 1746 C CA . ALA B 1 42 ? 5.582 16.578 -5.312 1 95.31 42 ALA B CA 1
ATOM 1747 C C . ALA B 1 42 ? 6.32 15.617 -6.23 1 95.31 42 ALA B C 1
ATOM 1749 O O . ALA B 1 42 ? 6.191 14.398 -6.094 1 95.31 42 ALA B O 1
ATOM 1750 N N . ARG B 1 43 ? 7.062 16.156 -7.09 1 94.5 43 ARG B N 1
ATOM 1751 C CA . ARG B 1 43 ? 7.816 15.336 -8.039 1 94.5 43 ARG B CA 1
ATOM 1752 C C . ARG B 1 43 ? 8.812 14.438 -7.312 1 94.5 43 ARG B C 1
ATOM 1754 O O . ARG B 1 43 ? 8.945 13.258 -7.637 1 94.5 43 ARG B O 1
ATOM 1761 N N . GLU B 1 44 ? 9.539 14.992 -6.414 1 91.69 44 GLU B N 1
ATOM 1762 C CA . GLU B 1 44 ? 10.516 14.219 -5.664 1 91.69 44 GLU B CA 1
ATOM 1763 C C . GLU B 1 44 ? 9.852 13.086 -4.891 1 91.69 44 GLU B C 1
ATOM 1765 O O . GLU B 1 44 ? 10.352 11.961 -4.863 1 91.69 44 GLU B O 1
ATOM 1770 N N . LEU B 1 45 ? 8.734 13.406 -4.254 1 95.19 45 LEU B N 1
ATOM 1771 C CA . LEU B 1 45 ? 8.016 12.383 -3.502 1 95.19 45 LEU B CA 1
ATOM 1772 C C . LEU B 1 45 ? 7.512 11.273 -4.426 1 95.19 45 LEU B C 1
ATOM 1774 O O . LEU B 1 45 ? 7.547 10.094 -4.07 1 95.19 45 LEU B O 1
ATOM 1778 N N . ARG B 1 46 ? 7.07 11.617 -5.602 1 95.75 46 ARG B N 1
ATOM 1779 C CA . ARG B 1 46 ? 6.621 10.617 -6.57 1 95.75 46 ARG B CA 1
ATOM 1780 C C . ARG B 1 46 ? 7.781 9.742 -7.031 1 95.75 46 ARG B C 1
ATOM 1782 O O . ARG B 1 46 ? 7.609 8.539 -7.258 1 95.75 46 ARG B O 1
ATOM 1789 N N . GLU B 1 47 ? 8.883 10.359 -7.195 1 93.06 47 GLU B N 1
ATOM 1790 C CA . GLU B 1 47 ? 10.07 9.578 -7.555 1 93.06 47 GLU B CA 1
ATOM 1791 C C . GLU B 1 47 ? 10.391 8.539 -6.488 1 93.06 47 GLU B C 1
ATOM 1793 O O . GLU B 1 47 ? 10.695 7.391 -6.805 1 93.06 47 GLU B O 1
ATOM 1798 N N . LYS B 1 48 ? 10.312 8.93 -5.25 1 91.62 48 LYS B N 1
ATOM 1799 C CA . LYS B 1 48 ? 10.555 7.984 -4.164 1 91.62 48 LYS B CA 1
ATOM 1800 C C . LYS B 1 48 ? 9.453 6.938 -4.082 1 91.62 48 LYS B C 1
ATOM 1802 O O . LYS B 1 48 ? 9.711 5.773 -3.779 1 91.62 48 LYS B O 1
ATOM 1807 N N . ALA B 1 49 ? 8.234 7.363 -4.359 1 94.62 49 ALA B N 1
ATOM 1808 C CA . ALA B 1 49 ? 7.125 6.414 -4.406 1 94.62 49 ALA B CA 1
ATOM 1809 C C . ALA B 1 49 ? 7.371 5.336 -5.461 1 94.62 49 ALA B C 1
ATOM 1811 O O . ALA B 1 49 ? 7.039 4.168 -5.25 1 94.62 49 ALA B O 1
ATOM 1812 N N . ASN B 1 50 ? 7.938 5.723 -6.531 1 92.94 50 ASN B N 1
ATOM 1813 C CA . ASN B 1 50 ? 8.234 4.777 -7.602 1 92.94 50 ASN B CA 1
ATOM 1814 C C . ASN B 1 50 ? 9.328 3.793 -7.199 1 92.94 50 ASN B C 1
ATOM 1816 O O . ASN B 1 50 ? 9.312 2.637 -7.625 1 92.94 50 ASN B O 1
ATOM 1820 N N . VAL B 1 51 ? 10.258 4.262 -6.453 1 89.06 51 VAL B N 1
ATOM 1821 C CA . VAL B 1 51 ? 11.273 3.359 -5.922 1 89.06 51 VAL B CA 1
ATOM 1822 C C . VAL B 1 51 ? 10.609 2.275 -5.074 1 89.06 51 VAL B C 1
ATOM 1824 O O . VAL B 1 51 ? 10.867 1.085 -5.266 1 89.06 51 VAL B O 1
ATOM 1827 N N . GLU B 1 52 ? 9.664 2.648 -4.195 1 90.69 52 GLU B N 1
ATOM 1828 C CA . GLU B 1 52 ? 8.945 1.701 -3.352 1 90.69 52 GLU B CA 1
ATOM 1829 C C . GLU B 1 52 ? 8.094 0.753 -4.188 1 90.69 52 GLU B C 1
ATOM 1831 O O . GLU B 1 52 ? 7.965 -0.429 -3.863 1 90.69 52 GLU B O 1
ATOM 1836 N N . LEU B 1 53 ? 7.512 1.296 -5.219 1 94.75 53 LEU B N 1
ATOM 1837 C CA . LEU B 1 53 ? 6.738 0.459 -6.133 1 94.75 53 LEU B CA 1
ATOM 1838 C C . LEU B 1 53 ? 7.625 -0.607 -6.77 1 94.75 53 LEU B C 1
ATOM 1840 O O . LEU B 1 53 ? 7.219 -1.765 -6.895 1 94.75 53 LEU B O 1
ATOM 1844 N N . GLY B 1 54 ? 8.781 -0.188 -7.254 1 92.38 54 GLY B N 1
ATOM 1845 C CA . GLY B 1 54 ? 9.719 -1.15 -7.812 1 92.38 54 GLY B CA 1
ATOM 1846 C C . GLY B 1 54 ? 10.07 -2.271 -6.852 1 92.38 54 GLY B C 1
ATOM 1847 O O . GLY B 1 54 ? 10.125 -3.438 -7.246 1 92.38 54 GLY B O 1
ATOM 1848 N N . HIS B 1 55 ? 10.328 -1.915 -5.582 1 90.44 55 HIS B N 1
ATOM 1849 C CA . HIS B 1 55 ? 10.594 -2.92 -4.559 1 90.44 55 HIS B CA 1
ATOM 1850 C C . HIS B 1 55 ? 9.406 -3.863 -4.395 1 90.44 55 HIS B C 1
ATOM 1852 O O . HIS B 1 55 ? 9.578 -5.082 -4.359 1 90.44 55 HIS B O 1
ATOM 1858 N N . ALA B 1 56 ? 8.25 -3.324 -4.289 1 92.94 56 ALA B N 1
ATOM 1859 C CA . ALA B 1 56 ? 7.043 -4.121 -4.098 1 92.94 56 ALA B CA 1
ATOM 1860 C C . ALA B 1 56 ? 6.84 -5.094 -5.254 1 92.94 56 ALA B C 1
ATOM 1862 O O . ALA B 1 56 ? 6.516 -6.266 -5.043 1 92.94 56 ALA B O 1
ATOM 1863 N N . LYS B 1 57 ? 7.051 -4.629 -6.441 1 94.88 57 LYS B N 1
ATOM 1864 C CA . LYS B 1 57 ? 6.898 -5.461 -7.629 1 94.88 57 LYS B CA 1
ATOM 1865 C C . LYS B 1 57 ? 7.867 -6.641 -7.605 1 94.88 57 LYS B C 1
ATOM 1867 O O . LYS B 1 57 ? 7.48 -7.773 -7.891 1 94.88 57 LYS B O 1
ATOM 1872 N N . ALA B 1 58 ? 9.078 -6.348 -7.27 1 92.06 58 ALA B N 1
ATOM 1873 C CA . ALA B 1 58 ? 10.094 -7.395 -7.23 1 92.06 58 ALA B CA 1
ATOM 1874 C C . ALA B 1 58 ? 9.789 -8.422 -6.141 1 92.06 58 ALA B C 1
ATOM 1876 O O . ALA B 1 58 ? 9.961 -9.625 -6.348 1 92.06 58 ALA B O 1
ATOM 1877 N N . ILE B 1 59 ? 9.391 -7.949 -5.02 1 93.19 59 ILE B N 1
ATOM 1878 C CA . ILE B 1 59 ? 9.062 -8.844 -3.908 1 93.19 59 ILE B CA 1
ATOM 1879 C C . ILE B 1 59 ? 7.863 -9.711 -4.273 1 93.19 59 ILE B C 1
ATOM 1881 O O . ILE B 1 59 ? 7.887 -10.93 -4.07 1 93.19 59 ILE B O 1
ATOM 1885 N N . PHE B 1 60 ? 6.848 -9.125 -4.812 1 95.38 60 PHE B N 1
ATOM 1886 C CA . PHE B 1 60 ? 5.664 -9.867 -5.223 1 95.38 60 PHE B CA 1
ATOM 1887 C C . PHE B 1 60 ? 6.016 -10.922 -6.266 1 95.38 60 PHE B C 1
ATOM 1889 O O . PHE B 1 60 ? 5.555 -12.062 -6.18 1 95.38 60 PHE B O 1
ATOM 1896 N N . ALA B 1 61 ? 6.793 -10.555 -7.207 1 93.75 61 ALA B N 1
ATOM 1897 C CA . ALA B 1 61 ? 7.238 -11.492 -8.234 1 93.75 61 ALA B CA 1
ATOM 1898 C C . ALA B 1 61 ? 7.977 -12.672 -7.613 1 93.75 61 ALA B C 1
ATOM 1900 O O . ALA B 1 61 ? 7.816 -13.812 -8.055 1 93.75 61 ALA B O 1
ATOM 1901 N N . THR B 1 62 ? 8.82 -12.367 -6.645 1 92 62 THR B N 1
ATOM 1902 C CA . THR B 1 62 ? 9.555 -13.422 -5.949 1 92 62 THR B CA 1
ATOM 1903 C C . THR B 1 62 ? 8.586 -14.375 -5.25 1 92 62 THR B C 1
ATOM 1905 O O . THR B 1 62 ? 8.734 -15.594 -5.34 1 92 62 THR B O 1
ATOM 1908 N N . LEU B 1 63 ? 7.605 -13.82 -4.594 1 93.56 63 LEU B N 1
ATOM 1909 C CA . LEU B 1 63 ? 6.613 -14.641 -3.908 1 93.56 63 LEU B CA 1
ATOM 1910 C C . LEU B 1 63 ? 5.816 -15.477 -4.906 1 93.56 63 LEU B C 1
ATOM 1912 O O . LEU B 1 63 ? 5.516 -16.641 -4.645 1 93.56 63 LEU B O 1
ATOM 1916 N N . VAL B 1 64 ? 5.465 -14.898 -6.016 1 92.75 64 VAL B N 1
ATOM 1917 C CA . VAL B 1 64 ? 4.738 -15.633 -7.047 1 92.75 64 VAL B CA 1
ATOM 1918 C C . VAL B 1 64 ? 5.617 -16.75 -7.605 1 92.75 64 VAL B C 1
ATOM 1920 O O . VAL B 1 64 ? 5.145 -17.859 -7.836 1 92.75 64 VAL B O 1
ATOM 1923 N N . LYS B 1 65 ? 6.902 -16.5 -7.793 1 91.56 65 LYS B N 1
ATOM 1924 C CA . LYS B 1 65 ? 7.859 -17.453 -8.336 1 91.56 65 LYS B CA 1
ATOM 1925 C C . LYS B 1 65 ? 7.934 -18.703 -7.461 1 91.56 65 LYS B C 1
ATOM 1927 O O . LYS B 1 65 ? 7.941 -19.828 -7.973 1 91.56 65 LYS B O 1
ATOM 1932 N N . TYR B 1 66 ? 7.875 -18.484 -6.191 1 89.44 66 TYR B N 1
ATOM 1933 C CA . TYR B 1 66 ? 8.141 -19.609 -5.297 1 89.44 66 TYR B CA 1
ATOM 1934 C C . TYR B 1 66 ? 6.836 -20.219 -4.809 1 89.44 66 TYR B C 1
ATOM 1936 O O . TYR B 1 66 ? 6.77 -21.438 -4.562 1 89.44 66 TYR B O 1
ATOM 1944 N N . ASN B 1 67 ? 5.781 -19.406 -4.66 1 90.06 67 ASN B N 1
ATOM 1945 C CA . ASN B 1 67 ? 4.543 -19.906 -4.059 1 90.06 67 ASN B CA 1
ATOM 1946 C C . ASN B 1 67 ? 3.459 -20.125 -5.109 1 90.06 67 ASN B C 1
ATOM 1948 O O . ASN B 1 67 ? 2.5 -20.859 -4.875 1 90.06 67 ASN B O 1
ATOM 1952 N N . GLY B 1 68 ? 3.561 -19.438 -6.238 1 90.38 68 GLY B N 1
ATOM 1953 C CA . GLY B 1 68 ? 2.514 -19.484 -7.246 1 90.38 68 GLY B CA 1
ATOM 1954 C C . GLY B 1 68 ? 1.491 -18.375 -7.09 1 90.38 68 GLY B C 1
ATOM 1955 O O . GLY B 1 68 ? 1.149 -17.984 -5.973 1 90.38 68 GLY B O 1
ATOM 1956 N N . LEU B 1 69 ? 1.019 -17.906 -8.203 1 92.81 69 LEU B N 1
ATOM 1957 C CA . LEU B 1 69 ? 0.035 -16.828 -8.219 1 92.81 69 LEU B CA 1
ATOM 1958 C C . LEU B 1 69 ? -1.267 -17.266 -7.559 1 92.81 69 LEU B C 1
ATOM 1960 O O . LEU B 1 69 ? -1.935 -16.469 -6.895 1 92.81 69 LEU B O 1
ATOM 1964 N N . ASP B 1 70 ? -1.681 -18.484 -7.766 1 88.25 70 ASP B N 1
ATOM 1965 C CA . ASP B 1 70 ? -2.922 -19 -7.184 1 88.25 70 ASP B CA 1
ATOM 1966 C C . ASP B 1 70 ? -2.881 -18.922 -5.66 1 88.25 70 ASP B C 1
ATOM 1968 O O . ASP B 1 70 ? -3.834 -18.469 -5.027 1 88.25 70 ASP B O 1
ATOM 1972 N N . LYS B 1 71 ? -1.795 -19.328 -5.141 1 88.81 71 LYS B N 1
ATOM 1973 C CA . LYS B 1 71 ? -1.658 -19.266 -3.689 1 88.81 71 LYS B CA 1
ATOM 1974 C C . LYS B 1 71 ? -1.697 -17.828 -3.201 1 88.81 71 LYS B C 1
ATOM 1976 O O . LYS B 1 71 ? -2.318 -17.516 -2.178 1 88.81 71 LYS B O 1
ATOM 1981 N N . MET B 1 72 ? -0.978 -16.953 -3.877 1 92.56 72 MET B N 1
ATOM 1982 C CA . MET B 1 72 ? -0.946 -15.539 -3.494 1 92.56 72 MET B CA 1
ATOM 1983 C C . MET B 1 72 ? -2.352 -14.945 -3.473 1 92.56 72 MET B C 1
ATOM 1985 O O . MET B 1 72 ? -2.719 -14.242 -2.533 1 92.56 72 MET B O 1
ATOM 1989 N N . VAL B 1 73 ? -3.123 -15.227 -4.445 1 93.12 73 VAL B N 1
ATOM 1990 C CA . VAL B 1 73 ? -4.465 -14.672 -4.578 1 93.12 73 VAL B CA 1
ATOM 1991 C C . VAL B 1 73 ? -5.395 -15.328 -3.559 1 93.12 73 VAL B C 1
ATOM 1993 O O . VAL B 1 73 ? -6.262 -14.664 -2.98 1 93.12 73 VAL B O 1
ATOM 1996 N N . GLN B 1 74 ? -5.25 -16.547 -3.334 1 88.06 74 GLN B N 1
ATOM 1997 C CA . GLN B 1 74 ? -6.078 -17.25 -2.355 1 88.06 74 GLN B CA 1
ATOM 1998 C C . GLN B 1 74 ? -5.809 -16.734 -0.943 1 88.06 74 GLN B C 1
ATOM 2000 O O . GLN B 1 74 ? -6.73 -16.609 -0.137 1 88.06 74 GLN B O 1
ATOM 2005 N N . ASP B 1 75 ? -4.562 -16.547 -0.686 1 89.31 75 ASP B N 1
ATOM 2006 C CA . ASP B 1 75 ? -4.211 -15.977 0.61 1 89.31 75 ASP B CA 1
ATOM 2007 C C . ASP B 1 75 ? -4.887 -14.625 0.812 1 89.31 75 ASP B C 1
ATOM 2009 O O . ASP B 1 75 ? -5.371 -14.32 1.905 1 89.31 75 ASP B O 1
ATOM 2013 N N . MET B 1 76 ? -4.828 -13.859 -0.188 1 91.62 76 MET B N 1
ATOM 2014 C CA . MET B 1 76 ? -5.465 -12.547 -0.13 1 91.62 76 MET B CA 1
ATOM 2015 C C . MET B 1 76 ? -6.969 -12.68 0.08 1 91.62 76 MET B C 1
ATOM 2017 O O . MET B 1 76 ? -7.562 -11.922 0.847 1 91.62 76 MET B O 1
ATOM 2021 N N . ALA B 1 77 ? -7.602 -13.562 -0.593 1 87.56 77 ALA B N 1
ATOM 2022 C CA . ALA B 1 77 ? -9.039 -13.789 -0.458 1 87.56 77 ALA B CA 1
ATOM 2023 C C . ALA B 1 77 ? -9.398 -14.172 0.973 1 87.56 77 ALA B C 1
ATOM 2025 O O . ALA B 1 77 ? -10.398 -13.695 1.519 1 87.56 77 ALA B O 1
ATOM 2026 N N . LYS B 1 78 ? -8.609 -15.031 1.532 1 83.88 78 LYS B N 1
ATOM 2027 C CA . LYS B 1 78 ? -8.836 -15.461 2.91 1 83.88 78 LYS B CA 1
ATOM 2028 C C . LYS B 1 78 ? -8.734 -14.281 3.875 1 83.88 78 LYS B C 1
ATOM 2030 O O . LYS B 1 78 ? -9.578 -14.125 4.766 1 83.88 78 LYS B O 1
ATOM 2035 N N . GLU B 1 79 ? -7.684 -13.492 3.705 1 83 79 GLU B N 1
ATOM 2036 C CA . GLU B 1 79 ? -7.492 -12.312 4.547 1 83 79 GLU B CA 1
ATOM 2037 C C . GLU B 1 79 ? -8.672 -11.352 4.43 1 83 79 GLU B C 1
ATOM 2039 O O . GLU B 1 79 ? -9.141 -10.812 5.434 1 83 79 GLU B O 1
ATOM 2044 N N . GLU B 1 80 ? -9.102 -11.117 3.234 1 82.88 80 GLU B N 1
ATOM 2045 C CA . GLU B 1 80 ? -10.219 -10.211 2.996 1 82.88 80 GLU B CA 1
ATOM 2046 C C . GLU B 1 80 ? -11.5 -10.734 3.635 1 82.88 80 GLU B C 1
ATOM 2048 O O . GLU B 1 80 ? -12.336 -9.953 4.09 1 82.88 80 GLU B O 1
ATOM 2053 N N . SER B 1 81 ? -11.688 -11.93 3.656 1 75 81 SER B N 1
ATOM 2054 C CA . SER B 1 81 ? -12.891 -12.547 4.215 1 75 81 SER B CA 1
ATOM 2055 C C . SER B 1 81 ? -12.891 -12.469 5.738 1 75 81 SER B C 1
ATOM 2057 O O . SER B 1 81 ? -13.945 -12.297 6.355 1 75 81 SER B O 1
ATOM 2059 N N . GLU B 1 82 ? -11.844 -12.602 6.336 1 72.69 82 GLU B N 1
ATOM 2060 C CA . GLU B 1 82 ? -11.742 -12.633 7.793 1 72.69 82 GLU B CA 1
ATOM 2061 C C . GLU B 1 82 ? -11.625 -11.227 8.367 1 72.69 82 GLU B C 1
ATOM 2063 O O . GLU B 1 82 ? -12.273 -10.898 9.359 1 72.69 82 GLU B O 1
ATOM 2068 N N . GLN B 1 83 ? -10.773 -10.453 7.934 1 65.31 83 GLN B N 1
ATOM 2069 C CA . GLN B 1 83 ? -10.289 -9.242 8.586 1 65.31 83 GLN B CA 1
ATOM 2070 C C . GLN B 1 83 ? -11.172 -8.047 8.25 1 65.31 83 GLN B C 1
ATOM 2072 O O . GLN B 1 83 ? -11.539 -7.27 9.133 1 65.31 83 GLN B O 1
ATOM 2077 N N . HIS B 1 84 ? -11.539 -7.898 7.062 1 62.03 84 HIS B N 1
ATOM 2078 C CA . HIS B 1 84 ? -11.922 -6.555 6.648 1 62.03 84 HIS B CA 1
ATOM 2079 C C . HIS B 1 84 ? -13.266 -6.156 7.254 1 62.03 84 HIS B C 1
ATOM 2081 O O . HIS B 1 84 ? -13.414 -5.043 7.77 1 62.03 84 HIS B O 1
ATOM 2087 N N . VAL B 1 85 ? -14.125 -7.039 7.387 1 63.03 85 VAL B N 1
ATOM 2088 C CA . VAL B 1 85 ? -15.414 -6.648 7.945 1 63.03 85 VAL B CA 1
ATOM 2089 C C . VAL B 1 85 ? -15.258 -6.316 9.43 1 63.03 85 VAL B C 1
ATOM 2091 O O . VAL B 1 85 ? -15.766 -5.293 9.898 1 63.03 85 VAL B O 1
ATOM 2094 N N . SER B 1 86 ? -14.398 -6.91 9.969 1 77.38 86 SER B N 1
ATOM 2095 C CA . SER B 1 86 ? -14.242 -6.758 11.414 1 77.38 86 SER B CA 1
ATOM 2096 C C . SER B 1 86 ? -13.336 -5.578 11.75 1 77.38 86 SER B C 1
ATOM 2098 O O . SER B 1 86 ? -13.586 -4.848 12.703 1 77.38 86 SER B O 1
ATOM 2100 N N . GLU B 1 87 ? -12.484 -5.309 10.914 1 82.12 87 GLU B N 1
ATOM 2101 C CA . GLU B 1 87 ? -11.508 -4.277 11.242 1 82.12 87 GLU B CA 1
ATOM 2102 C C . GLU B 1 87 ? -12.102 -2.881 11.102 1 82.12 87 GLU B C 1
ATOM 2104 O O . GLU B 1 87 ? -11.906 -2.02 11.961 1 82.12 87 GLU B O 1
ATOM 2109 N N . TYR B 1 88 ? -12.875 -2.713 10.117 1 86 88 TYR B N 1
ATOM 2110 C CA . TYR B 1 88 ? -13.523 -1.417 9.922 1 86 88 TYR B CA 1
ATOM 2111 C C . TYR B 1 88 ? -14.492 -1.114 11.047 1 86 88 TYR B C 1
ATOM 2113 O O . TYR B 1 88 ? -14.531 0.007 11.562 1 86 88 TYR B O 1
ATOM 2121 N N . THR B 1 89 ? -15.219 -2.137 11.422 1 85.31 89 THR B N 1
ATOM 2122 C CA . THR B 1 89 ? -16.219 -1.978 12.469 1 85.31 89 THR B CA 1
ATOM 2123 C C . THR B 1 89 ? -15.562 -1.62 13.797 1 85.31 89 THR B C 1
ATOM 2125 O O . THR B 1 89 ? -16.047 -0.752 14.523 1 85.31 89 THR B O 1
ATOM 2128 N N . ASN B 1 90 ? -14.508 -2.232 14.102 1 87.94 90 ASN B N 1
ATOM 2129 C CA . ASN B 1 90 ? -13.805 -1.976 15.352 1 87.94 90 ASN B CA 1
ATOM 2130 C C . ASN B 1 90 ? -13.305 -0.535 15.438 1 87.94 90 ASN B C 1
ATOM 2132 O O . ASN B 1 90 ? -13.445 0.117 16.469 1 87.94 90 ASN B O 1
ATOM 2136 N N . VAL B 1 91 ? -12.812 -0.035 14.398 1 91.31 91 VAL B N 1
ATOM 2137 C CA . VAL B 1 91 ? -12.305 1.334 14.391 1 91.31 91 VAL B CA 1
ATOM 2138 C C . VAL B 1 91 ? -13.477 2.316 14.398 1 91.31 91 VAL B C 1
ATOM 2140 O O . VAL B 1 91 ? -13.406 3.375 15.023 1 91.31 91 VAL B O 1
ATOM 2143 N N . ALA B 1 92 ? -14.516 1.954 13.695 1 91.12 92 ALA B N 1
ATOM 2144 C CA . ALA B 1 92 ? -15.711 2.787 13.695 1 91.12 92 ALA B CA 1
ATOM 2145 C C . ALA B 1 92 ? -16.281 2.941 15.102 1 91.12 92 ALA B C 1
ATOM 2147 O O . ALA B 1 92 ? -16.672 4.039 15.508 1 91.12 92 ALA B O 1
ATOM 2148 N N . MET B 1 93 ? -16.266 1.88 15.828 1 91.69 93 MET B N 1
ATOM 2149 C CA . MET B 1 93 ? -16.781 1.904 17.203 1 91.69 93 MET B CA 1
ATOM 2150 C C . MET B 1 93 ? -15.898 2.775 18.094 1 91.69 93 MET B C 1
ATOM 2152 O O . MET B 1 93 ? -16.406 3.521 18.922 1 91.69 93 MET B O 1
ATOM 2156 N N . ALA B 1 94 ? -14.641 2.674 17.922 1 90.69 94 ALA B N 1
ATOM 2157 C CA . ALA B 1 94 ? -13.727 3.531 18.672 1 90.69 94 ALA B CA 1
ATOM 2158 C C . ALA B 1 94 ? -13.953 5.004 18.344 1 90.69 94 ALA B C 1
ATOM 2160 O O . ALA B 1 94 ? -13.953 5.855 19.234 1 90.69 94 ALA B O 1
ATOM 2161 N N . ALA B 1 95 ? -14.109 5.273 17.109 1 93.56 95 ALA B N 1
ATOM 2162 C CA . ALA B 1 95 ? -14.359 6.645 16.672 1 93.56 95 ALA B CA 1
ATOM 2163 C C . ALA B 1 95 ? -15.648 7.188 17.281 1 93.56 95 ALA B C 1
ATOM 2165 O O . ALA B 1 95 ? -15.688 8.328 17.75 1 93.56 95 ALA B O 1
ATOM 2166 N N . LYS B 1 96 ? -16.625 6.359 17.297 1 92.69 96 LYS B N 1
ATOM 2167 C CA . LYS B 1 96 ? -17.891 6.734 17.922 1 92.69 96 LYS B CA 1
ATOM 2168 C C . LYS B 1 96 ? -17.703 7.031 19.406 1 92.69 96 LYS B C 1
ATOM 2170 O O . LYS B 1 96 ? -18.172 8.062 19.906 1 92.69 96 LYS B O 1
ATOM 2175 N N . ALA B 1 97 ? -17.094 6.152 20.062 1 94.69 97 ALA B N 1
ATOM 2176 C CA . ALA B 1 97 ? -16.875 6.285 21.5 1 94.69 97 ALA B CA 1
ATOM 2177 C C . ALA B 1 97 ? -16.062 7.535 21.812 1 94.69 97 ALA B C 1
ATOM 2179 O O . ALA B 1 97 ? -16.281 8.172 22.859 1 94.69 97 ALA B O 1
ATOM 2180 N N . GLU B 1 98 ? -15.211 7.926 20.891 1 93.81 98 GLU B N 1
ATOM 2181 C CA . GLU B 1 98 ? -14.328 9.07 21.125 1 93.81 98 GLU B CA 1
ATOM 2182 C C . GLU B 1 98 ? -14.914 10.344 20.531 1 93.81 98 GLU B C 1
ATOM 2184 O O . GLU B 1 98 ? -14.305 11.414 20.625 1 93.81 98 GLU B O 1
ATOM 2189 N N . GLY B 1 99 ? -16.047 10.297 19.875 1 92.94 99 GLY B N 1
ATOM 2190 C CA . GLY B 1 99 ? -16.797 11.477 19.469 1 92.94 99 GLY B CA 1
ATOM 2191 C C . GLY B 1 99 ? -16.5 11.898 18.047 1 92.94 99 GLY B C 1
ATOM 2192 O O . GLY B 1 99 ? -16.734 13.047 17.672 1 92.94 99 GLY B O 1
ATOM 2193 N N . TYR B 1 100 ? -15.93 11.07 17.25 1 92.88 100 TYR B N 1
ATOM 2194 C CA . TYR B 1 100 ? -15.633 11.344 15.852 1 92.88 100 TYR B CA 1
ATOM 2195 C C . TYR B 1 100 ? -16.641 10.664 14.938 1 92.88 100 TYR B C 1
ATOM 2197 O O . TYR B 1 100 ? -16.312 9.719 14.219 1 92.88 100 TYR B O 1
ATOM 2205 N N . ASN B 1 101 ? -17.781 11.219 14.82 1 92 101 ASN B N 1
ATOM 2206 C CA . ASN B 1 101 ? -18.906 10.625 14.109 1 92 101 ASN B CA 1
ATOM 2207 C C . ASN B 1 101 ? -18.672 10.609 12.602 1 92 101 ASN B C 1
ATOM 2209 O O . ASN B 1 101 ? -19.156 9.711 11.906 1 92 101 ASN B O 1
ATOM 2213 N N . ASP B 1 102 ? -18.016 11.57 12.18 1 90.44 102 ASP B N 1
ATOM 2214 C CA . ASP B 1 102 ? -17.719 11.602 10.758 1 90.44 102 ASP B CA 1
ATOM 2215 C C . ASP B 1 102 ? -16.828 10.43 10.352 1 90.44 102 ASP B C 1
ATOM 2217 O O . ASP B 1 102 ? -17.031 9.82 9.305 1 90.44 102 ASP B O 1
ATOM 2221 N N . VAL B 1 103 ? -15.875 10.109 11.18 1 93.69 103 VAL B N 1
ATOM 2222 C CA . VAL B 1 103 ? -14.984 8.977 10.93 1 93.69 103 VAL B CA 1
ATOM 2223 C C . VAL B 1 103 ? -15.766 7.672 11.031 1 93.69 103 VAL B C 1
ATOM 2225 O O . VAL B 1 103 ? -15.594 6.773 10.203 1 93.69 103 VAL B O 1
ATOM 2228 N N . GLU B 1 104 ? -16.562 7.551 12.039 1 92.44 104 GLU B N 1
ATOM 2229 C CA . GLU B 1 104 ? -17.422 6.379 12.172 1 92.44 104 GLU B CA 1
ATOM 2230 C C . GLU B 1 104 ? -18.234 6.152 10.906 1 92.44 104 GLU B C 1
ATOM 2232 O O . GLU B 1 104 ? -18.312 5.031 10.391 1 92.44 104 GLU B O 1
ATOM 2237 N N . SER B 1 105 ? -18.891 7.199 10.422 1 90.12 105 SER B N 1
ATOM 2238 C CA . SER B 1 105 ? -19.75 7.098 9.242 1 90.12 105 SER B CA 1
ATOM 2239 C C . SER B 1 105 ? -18.938 6.688 8.016 1 90.12 105 SER B C 1
ATOM 2241 O O . SER B 1 105 ? -19.406 5.875 7.207 1 90.12 105 SER B O 1
ATOM 2243 N N . MET B 1 106 ? -17.828 7.215 7.855 1 89.56 106 MET B N 1
ATOM 2244 C CA . MET B 1 106 ? -16.953 6.887 6.73 1 89.56 106 MET B CA 1
ATOM 2245 C C . MET B 1 106 ? -16.594 5.406 6.742 1 89.56 106 MET B C 1
ATOM 2247 O O . MET B 1 106 ? -16.703 4.73 5.715 1 89.56 106 MET B O 1
ATOM 2251 N N . LEU B 1 107 ? -16.234 4.91 7.887 1 91.25 107 LEU B N 1
ATOM 2252 C CA . LEU B 1 107 ? -15.75 3.535 7.988 1 91.25 107 LEU B CA 1
ATOM 2253 C C . LEU B 1 107 ? -16.906 2.545 7.828 1 91.25 107 LEU B C 1
ATOM 2255 O O . LEU B 1 107 ? -16.719 1.453 7.285 1 91.25 107 LEU B O 1
ATOM 2259 N N . CYS B 1 108 ? -18.031 2.889 8.258 1 87.31 108 CYS B N 1
ATOM 2260 C CA . CYS B 1 108 ? -19.203 2.047 8.039 1 87.31 108 CYS B CA 1
ATOM 2261 C C . CYS B 1 108 ? -19.516 1.924 6.555 1 87.31 108 CYS B C 1
ATOM 2263 O O . CYS B 1 108 ? -19.875 0.844 6.082 1 87.31 108 CYS B O 1
ATOM 2265 N N . ALA B 1 109 ? -19.391 3.002 5.898 1 84.62 109 ALA B N 1
ATOM 2266 C CA . ALA B 1 109 ? -19.625 2.977 4.457 1 84.62 109 ALA B CA 1
ATOM 2267 C C . ALA B 1 109 ? -18.609 2.08 3.75 1 84.62 109 ALA B C 1
ATOM 2269 O O . ALA B 1 109 ? -18.953 1.4 2.777 1 84.62 109 ALA B O 1
ATOM 2270 N N . PHE B 1 110 ? -17.422 2.102 4.242 1 87.44 110 PHE B N 1
ATOM 2271 C CA . PHE B 1 110 ? -16.391 1.272 3.637 1 87.44 110 PHE B CA 1
ATOM 2272 C C . PHE B 1 110 ? -16.719 -0.207 3.807 1 87.44 110 PHE B C 1
ATOM 2274 O O . PHE B 1 110 ? -16.484 -1.007 2.898 1 87.44 110 PHE B O 1
ATOM 2281 N N . SER B 1 111 ? -17.125 -0.531 4.957 1 81.5 111 SER B N 1
ATOM 2282 C CA . SER B 1 111 ? -17.422 -1.928 5.266 1 81.5 111 SER B CA 1
ATOM 2283 C C . SER B 1 111 ? -18.391 -2.525 4.258 1 81.5 111 SER B C 1
ATOM 2285 O O . SER B 1 111 ? -18.266 -3.695 3.887 1 81.5 111 SER B O 1
ATOM 2287 N N . GLU B 1 112 ? -19.281 -1.798 3.742 1 76.62 112 GLU B N 1
ATOM 2288 C CA . GLU B 1 112 ? -20.281 -2.26 2.775 1 76.62 112 GLU B CA 1
ATOM 2289 C C . GLU B 1 112 ? -19.641 -2.502 1.408 1 76.62 112 GLU B C 1
ATOM 2291 O O . GLU B 1 112 ? -20.078 -3.371 0.657 1 76.62 112 GLU B O 1
ATOM 2296 N N . GLN B 1 113 ? -18.594 -1.842 1.175 1 79.44 113 GLN B N 1
ATOM 2297 C CA . GLN B 1 113 ? -17.984 -1.885 -0.147 1 79.44 113 GLN B CA 1
ATOM 2298 C C . GLN B 1 113 ? -16.953 -3.004 -0.235 1 79.44 113 GLN B C 1
ATOM 2300 O O . GLN B 1 113 ? -16.438 -3.305 -1.318 1 79.44 113 GLN B O 1
ATOM 2305 N N . GLU B 1 114 ? -16.641 -3.57 0.905 1 81.25 114 GLU B N 1
ATOM 2306 C CA . GLU B 1 114 ? -15.625 -4.617 0.944 1 81.25 114 GLU B CA 1
ATOM 2307 C C . GLU B 1 114 ? -16.172 -5.934 0.39 1 81.25 114 GLU B C 1
ATOM 2309 O O . GLU B 1 114 ? -15.391 -6.828 0.043 1 81.25 114 GLU B O 1
ATOM 2314 N N . LYS B 1 115 ? -17.5 -5.758 0.262 1 76 115 LYS B N 1
ATOM 2315 C CA . LYS B 1 115 ? -18.141 -6.969 -0.244 1 76 115 LYS B CA 1
ATOM 2316 C C . LYS B 1 115 ? -17.75 -7.23 -1.695 1 76 115 LYS B C 1
ATOM 2318 O O . LYS B 1 115 ? -17.609 -6.297 -2.486 1 76 115 LYS B O 1
ATOM 2323 N N . GLY B 1 116 ? -17.266 -8.188 -2.1 1 79.81 116 GLY B N 1
ATOM 2324 C CA . GLY B 1 116 ? -16.953 -8.539 -3.477 1 79.81 116 GLY B CA 1
ATOM 2325 C C . GLY B 1 116 ? -15.469 -8.727 -3.715 1 79.81 116 GLY B C 1
ATOM 2326 O O . GLY B 1 116 ? -15.062 -9.344 -4.703 1 79.81 116 GLY B O 1
ATOM 2327 N N . ILE B 1 117 ? -14.789 -8.07 -2.822 1 86.31 117 ILE B N 1
ATOM 2328 C CA . ILE B 1 117 ? -13.352 -8.188 -3.041 1 86.31 117 ILE B CA 1
ATOM 2329 C C . ILE B 1 117 ? -12.93 -9.641 -2.879 1 86.31 117 ILE B C 1
ATOM 2331 O O . ILE B 1 117 ? -12.234 -10.195 -3.742 1 86.31 117 ILE B O 1
ATOM 2335 N N . ALA B 1 118 ? -13.344 -10.18 -1.793 1 84.75 118 ALA B N 1
ATOM 2336 C CA . ALA B 1 118 ? -13.016 -11.586 -1.573 1 84.75 118 ALA B CA 1
ATOM 2337 C C . ALA B 1 118 ? -13.539 -12.453 -2.713 1 84.75 118 ALA B C 1
ATOM 2339 O O . ALA B 1 118 ? -12.859 -13.383 -3.154 1 84.75 118 ALA B O 1
ATOM 2340 N N . GLU B 1 119 ? -14.695 -12.109 -3.148 1 82.94 119 GLU B N 1
ATOM 2341 C CA . GLU B 1 119 ? -15.289 -12.867 -4.246 1 82.94 119 GLU B CA 1
ATOM 2342 C C . GLU B 1 119 ? -14.461 -12.734 -5.52 1 82.94 119 GLU B C 1
ATOM 2344 O O . GLU B 1 119 ? -14.219 -13.719 -6.219 1 82.94 119 GLU B O 1
ATOM 2349 N N . ALA B 1 120 ? -14.141 -11.562 -5.863 1 83.31 120 ALA B N 1
ATOM 2350 C CA . ALA B 1 120 ? -13.312 -11.32 -7.047 1 83.31 120 ALA B CA 1
ATOM 2351 C C . ALA B 1 120 ? -12 -12.086 -6.965 1 83.31 120 ALA B C 1
ATOM 2353 O O . ALA B 1 120 ? -11.547 -12.664 -7.957 1 83.31 120 ALA B O 1
ATOM 2354 N N . LEU B 1 121 ? -11.43 -12.133 -5.82 1 86.88 121 LEU B N 1
ATOM 2355 C CA . LEU B 1 121 ? -10.164 -12.828 -5.602 1 86.88 121 LEU B CA 1
ATOM 2356 C C . LEU B 1 121 ? -10.344 -14.336 -5.734 1 86.88 121 LEU B C 1
ATOM 2358 O O . LEU B 1 121 ? -9.5 -15.016 -6.324 1 86.88 121 LEU B O 1
ATOM 2362 N N . ASN B 1 122 ? -11.367 -14.812 -5.133 1 83.38 122 ASN B N 1
ATOM 2363 C CA . ASN B 1 122 ? -11.648 -16.234 -5.27 1 83.38 122 ASN B CA 1
ATOM 2364 C C . ASN B 1 122 ? -11.812 -16.641 -6.734 1 83.38 122 ASN B C 1
ATOM 2366 O O . ASN B 1 122 ? -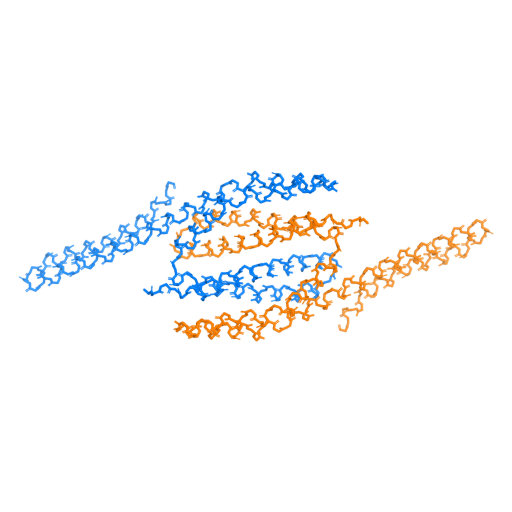11.305 -17.672 -7.16 1 83.38 122 ASN B O 1
ATOM 2370 N N . ARG B 1 123 ? -12.516 -15.805 -7.43 1 81.06 123 ARG B N 1
ATOM 2371 C CA . ARG B 1 123 ? -12.695 -16.062 -8.852 1 81.06 123 ARG B CA 1
ATOM 2372 C C . ARG B 1 123 ? -11.359 -16.031 -9.586 1 81.06 123 ARG B C 1
ATOM 2374 O O . ARG B 1 123 ? -11.094 -16.859 -10.461 1 81.06 123 ARG B O 1
ATOM 2381 N N . ALA B 1 124 ? -10.555 -15.125 -9.297 1 85.5 124 ALA B N 1
ATOM 2382 C CA . ALA B 1 124 ? -9.234 -15.031 -9.906 1 85.5 124 ALA B CA 1
ATOM 2383 C C . ALA B 1 124 ? -8.391 -16.266 -9.594 1 85.5 124 ALA B C 1
ATOM 2385 O O . ALA B 1 124 ? -7.695 -16.781 -10.469 1 85.5 124 ALA B O 1
ATOM 2386 N N . GLY B 1 125 ? -8.391 -16.656 -8.312 1 79.25 125 GLY B N 1
ATOM 2387 C CA . GLY B 1 125 ? -7.684 -17.859 -7.926 1 79.25 125 GLY B CA 1
ATOM 2388 C C . GLY B 1 125 ? -8.117 -19.094 -8.711 1 79.25 125 GLY B C 1
ATOM 2389 O O . GLY B 1 125 ? -7.285 -19.875 -9.148 1 79.25 125 GLY B O 1
ATOM 2390 N N . MET B 1 126 ? -9.391 -19.234 -8.844 1 77.88 126 MET B N 1
ATOM 2391 C CA . MET B 1 126 ? -9.938 -20.344 -9.617 1 77.88 126 MET B CA 1
ATOM 2392 C C . MET B 1 126 ? -9.5 -20.266 -11.07 1 77.88 126 MET B C 1
ATOM 2394 O O . MET B 1 126 ? -9.148 -21.281 -11.68 1 77.88 126 MET B O 1
ATOM 2398 N N . GLU B 1 127 ? -9.578 -19.156 -11.609 1 75.5 127 GLU B N 1
ATOM 2399 C CA . GLU B 1 127 ? -9.125 -18.938 -12.984 1 75.5 127 GLU B CA 1
ATOM 2400 C C . GLU B 1 127 ? -7.668 -19.359 -13.148 1 75.5 127 GLU B C 1
ATOM 2402 O O . GLU B 1 127 ? -7.297 -19.969 -14.156 1 75.5 127 GLU B O 1
ATOM 2407 N N . LYS B 1 128 ? -6.828 -19.078 -12.234 1 78.94 128 LYS B N 1
ATOM 2408 C CA . LYS B 1 128 ? -5.418 -19.453 -12.305 1 78.94 128 LYS B CA 1
ATOM 2409 C C . LYS B 1 128 ? -5.254 -20.969 -12.25 1 78.94 128 LYS B C 1
ATOM 2411 O O . LYS B 1 128 ? -4.473 -21.547 -13.008 1 78.94 128 LYS B O 1
ATOM 2416 N N . VAL B 1 129 ? -5.984 -21.594 -11.391 1 69.44 129 VAL B N 1
ATOM 2417 C CA . VAL B 1 129 ? -5.938 -23.047 -11.281 1 69.44 129 VAL B CA 1
ATOM 2418 C C . VAL B 1 129 ? -6.355 -23.688 -12.609 1 69.44 129 VAL B C 1
ATOM 2420 O O . VAL B 1 129 ? -5.68 -24.594 -13.109 1 69.44 129 VAL B O 1
ATOM 2423 N N . ILE B 1 130 ? -7.391 -23.266 -13.133 1 65.25 130 ILE B N 1
ATOM 2424 C CA . ILE B 1 130 ? -7.906 -23.766 -14.398 1 65.25 130 ILE B CA 1
ATOM 2425 C C . ILE B 1 130 ? -6.855 -23.578 -15.492 1 65.25 130 ILE B C 1
ATOM 2427 O O . ILE B 1 130 ? -6.609 -24.484 -16.297 1 65.25 130 ILE B O 1
ATOM 2431 N N . THR B 1 131 ? -6.324 -22.406 -15.531 1 65.12 131 THR B N 1
ATOM 2432 C CA . THR B 1 131 ? -5.309 -22.094 -16.531 1 65.12 131 THR B CA 1
ATOM 2433 C C . THR B 1 131 ? -4.105 -23.031 -16.391 1 65.12 131 THR B C 1
ATOM 2435 O O . THR B 1 131 ? -3.557 -23.5 -17.375 1 65.12 131 THR B O 1
ATOM 2438 N N . ASP B 1 132 ? -3.691 -23.422 -15.188 1 69.94 132 ASP B N 1
ATOM 2439 C CA . ASP B 1 132 ? -2.564 -24.312 -14.945 1 69.94 132 ASP B CA 1
ATOM 2440 C C . ASP B 1 132 ? -2.904 -25.75 -15.359 1 69.94 132 ASP B C 1
ATOM 2442 O O . ASP B 1 132 ? -2.064 -26.453 -15.922 1 69.94 132 ASP B O 1
ATOM 2446 N N . MET B 1 133 ? -4.086 -26.141 -15.055 1 60.81 133 MET B N 1
ATOM 2447 C CA . MET B 1 133 ? -4.539 -27.484 -15.438 1 60.81 133 MET B CA 1
ATOM 2448 C C . MET B 1 133 ? -4.578 -27.625 -16.953 1 60.81 133 MET B C 1
ATOM 2450 O O . MET B 1 133 ? -4.199 -28.672 -17.484 1 60.81 133 MET B O 1
ATOM 2454 N N . ALA B 1 134 ? -5.078 -26.609 -17.609 1 56.5 134 ALA B N 1
ATOM 2455 C CA . ALA B 1 134 ? -5.133 -26.625 -19.062 1 56.5 134 ALA B CA 1
ATOM 2456 C C . ALA B 1 134 ? -3.732 -26.719 -19.672 1 56.5 134 ALA B C 1
ATOM 2458 O O . ALA B 1 134 ? -3.514 -27.438 -20.641 1 56.5 134 ALA B O 1
ATOM 2459 N N . LYS B 1 135 ? -2.795 -26.062 -19.078 1 63.25 135 LYS B N 1
ATOM 2460 C CA . LYS B 1 135 ? -1.418 -26.109 -19.562 1 63.25 135 LYS B CA 1
ATOM 2461 C C . LYS B 1 135 ? -0.799 -27.484 -19.312 1 63.25 135 LYS B C 1
ATOM 2463 O O . LYS B 1 135 ? -0.076 -28 -20.172 1 63.25 135 LYS B O 1
ATOM 2468 N N . GLU B 1 136 ? -1.099 -28.062 -18.203 1 61.91 136 GLU B N 1
ATOM 2469 C CA . GLU B 1 136 ? -0.583 -29.391 -17.891 1 61.91 136 GLU B CA 1
ATOM 2470 C C . GLU B 1 136 ? -1.186 -30.453 -18.797 1 61.91 136 GLU B C 1
ATOM 2472 O O . GLU B 1 136 ? -0.482 -31.344 -19.266 1 61.91 136 GLU B O 1
ATOM 2477 N N . GLU B 1 137 ? -2.51 -30.312 -18.969 1 53.88 137 GLU B N 1
ATOM 2478 C CA . GLU B 1 137 ? -3.178 -31.25 -19.859 1 53.88 137 GLU B CA 1
ATOM 2479 C C . GLU B 1 137 ? -2.658 -31.125 -21.297 1 53.88 137 GLU B C 1
ATOM 2481 O O . GLU B 1 137 ? -2.463 -32.125 -21.984 1 53.88 137 GLU B O 1
ATOM 2486 N N . SER B 1 138 ? -2.457 -29.906 -21.703 1 48.38 138 SER B N 1
ATOM 2487 C CA . SER B 1 138 ? -1.904 -29.703 -23.047 1 48.38 138 SER B CA 1
ATOM 2488 C C . SER B 1 138 ? -0.485 -30.25 -23.141 1 48.38 138 SER B C 1
ATOM 2490 O O . SER B 1 138 ? -0.126 -30.859 -24.141 1 48.38 138 SER B O 1
ATOM 2492 N N . GLU B 1 139 ? 0.242 -30.062 -22.125 1 51.69 139 GLU B N 1
ATOM 2493 C CA . GLU B 1 139 ? 1.607 -30.578 -22.109 1 51.69 139 GLU B CA 1
ATOM 2494 C C . GLU B 1 139 ? 1.621 -32.094 -22.031 1 51.69 139 GLU B C 1
ATOM 2496 O O . GLU B 1 139 ? 2.439 -32.75 -22.672 1 51.69 139 GLU B O 1
ATOM 2501 N N . GLN B 1 140 ? 0.706 -32.594 -21.219 1 50.47 140 GLN B N 1
ATOM 2502 C CA . GLN B 1 140 ? 0.603 -34.031 -21.109 1 50.47 140 GLN B CA 1
ATOM 2503 C C . GLN B 1 140 ? 0.107 -34.656 -22.422 1 50.47 140 GLN B C 1
ATOM 2505 O O . G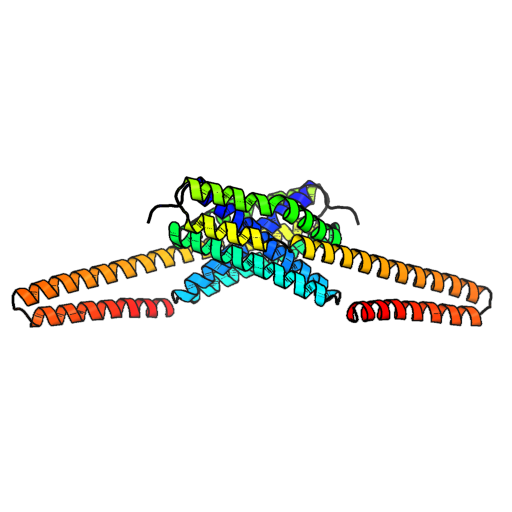LN B 1 140 ? 0.625 -35.688 -22.859 1 50.47 140 GLN B O 1
ATOM 2510 N N . HIS B 1 141 ? -1.001 -34 -22.922 1 49.88 141 HIS B N 1
ATOM 2511 C CA . HIS B 1 141 ? -1.546 -34.562 -24.141 1 49.88 141 HIS B CA 1
ATOM 2512 C C . HIS B 1 141 ? -0.548 -34.438 -25.297 1 49.88 141 HIS B C 1
ATOM 2514 O O . HIS B 1 141 ? -0.395 -35.375 -26.094 1 49.88 141 HIS B O 1
ATOM 2520 N N . VAL B 1 142 ? 0.133 -33.344 -25.297 1 48.88 142 VAL B N 1
ATOM 2521 C CA . VAL B 1 142 ? 1.153 -33.188 -26.328 1 48.88 142 VAL B CA 1
ATOM 2522 C C . VAL B 1 142 ? 2.266 -34.219 -26.109 1 48.88 142 VAL B C 1
ATOM 2524 O O . VAL B 1 142 ? 2.742 -34.844 -27.047 1 48.88 142 VAL B O 1
ATOM 2527 N N . SER B 1 143 ? 2.529 -34.344 -24.859 1 53.53 143 SER B N 1
ATOM 2528 C CA . SER B 1 143 ? 3.57 -35.312 -24.547 1 53.53 143 SER B CA 1
ATOM 2529 C C . SER B 1 143 ? 3.113 -36.75 -24.875 1 53.53 143 SER B C 1
ATOM 2531 O O . SER B 1 143 ? 3.883 -37.531 -25.422 1 53.53 143 SER B O 1
ATOM 2533 N N . GLU B 1 144 ? 1.889 -37 -24.469 1 52.81 144 GLU B N 1
ATOM 2534 C CA . GLU B 1 144 ? 1.37 -38.344 -24.734 1 52.81 144 GLU B CA 1
ATOM 2535 C C . GLU B 1 144 ? 1.241 -38.594 -26.25 1 52.81 144 GLU B C 1
ATOM 2537 O O . GLU B 1 144 ? 1.619 -39.656 -26.734 1 52.81 144 GLU B O 1
ATOM 2542 N N . TYR B 1 145 ? 0.701 -37.625 -26.906 1 50.53 145 TYR B N 1
ATOM 2543 C CA . TYR B 1 145 ? 0.586 -37.75 -28.344 1 50.53 145 TYR B CA 1
ATOM 2544 C C . TYR B 1 145 ? 1.96 -37.875 -29 1 50.53 145 TYR B C 1
ATOM 2546 O O . TYR B 1 145 ? 2.16 -38.719 -29.891 1 50.53 145 TYR B O 1
ATOM 2554 N N . THR B 1 146 ? 2.848 -37.125 -28.453 1 52.81 146 THR B N 1
ATOM 2555 C CA . THR B 1 146 ? 4.195 -37.156 -29.016 1 52.81 146 THR B CA 1
ATOM 2556 C C . THR B 1 146 ? 4.859 -38.5 -28.719 1 52.81 146 THR B C 1
ATOM 2558 O O . THR B 1 146 ? 5.531 -39.062 -29.578 1 52.81 146 THR B O 1
ATOM 2561 N N . ASN B 1 147 ? 4.652 -39 -27.594 1 52.72 147 ASN B N 1
ATOM 2562 C CA . ASN B 1 147 ? 5.23 -40.281 -27.234 1 52.72 147 ASN B CA 1
ATOM 2563 C C . ASN B 1 147 ? 4.645 -41.406 -28.062 1 52.72 147 ASN B C 1
ATOM 2565 O O . ASN B 1 147 ? 5.375 -42.281 -28.547 1 52.72 147 ASN B O 1
ATOM 2569 N N . VAL B 1 148 ? 3.367 -41.406 -28.281 1 55.12 148 VAL B N 1
ATOM 2570 C CA . VAL B 1 148 ? 2.709 -42.438 -29.078 1 55.12 148 VAL B CA 1
ATOM 2571 C C . VAL B 1 148 ? 3.072 -42.281 -30.547 1 55.12 148 VAL B C 1
ATOM 2573 O O . VAL B 1 148 ? 3.285 -43.281 -31.25 1 55.12 148 VAL B O 1
ATOM 2576 N N . ALA B 1 149 ? 3.238 -41.031 -30.938 1 54.16 149 ALA B N 1
ATOM 2577 C CA . ALA B 1 149 ? 3.648 -40.781 -32.312 1 54.16 149 ALA B CA 1
ATOM 2578 C C . ALA B 1 149 ? 5.059 -41.312 -32.594 1 54.16 149 ALA B C 1
ATOM 2580 O O . ALA B 1 149 ? 5.316 -41.906 -33.625 1 54.16 149 ALA B O 1
ATOM 2581 N N . MET B 1 150 ? 5.859 -41.156 -31.641 1 63.69 150 MET B N 1
ATOM 2582 C CA . MET B 1 150 ? 7.227 -41.656 -31.781 1 63.69 150 MET B CA 1
ATOM 2583 C C . MET B 1 150 ? 7.254 -43.188 -31.766 1 63.69 150 MET B C 1
ATOM 2585 O O . MET B 1 150 ? 8 -43.812 -32.531 1 63.69 150 MET B O 1
ATOM 2589 N N . ALA B 1 151 ? 6.465 -43.719 -30.922 1 57.47 151 ALA B N 1
ATOM 2590 C CA . ALA B 1 151 ? 6.363 -45.188 -30.891 1 57.47 151 ALA B CA 1
ATOM 2591 C C . ALA B 1 151 ? 5.777 -45.719 -32.188 1 57.47 151 ALA B C 1
ATOM 2593 O O . ALA B 1 151 ? 6.25 -46.719 -32.719 1 57.47 151 ALA B O 1
ATOM 2594 N N . ALA B 1 152 ? 4.809 -45.062 -32.75 1 55.75 152 ALA B N 1
ATOM 2595 C CA . ALA B 1 152 ? 4.195 -45.438 -34 1 55.75 152 ALA B CA 1
ATOM 2596 C C . ALA B 1 152 ? 5.195 -45.344 -35.156 1 55.75 152 ALA B C 1
ATOM 2598 O O . ALA B 1 152 ? 5.25 -46.219 -36.031 1 55.75 152 ALA B O 1
ATOM 2599 N N . LYS B 1 153 ? 5.984 -44.312 -35.156 1 62.09 153 LYS B N 1
ATOM 2600 C CA . LYS B 1 153 ? 7.039 -44.156 -36.156 1 62.09 153 LYS B CA 1
ATOM 2601 C C . LYS B 1 153 ? 8.047 -45.312 -36.094 1 62.09 153 LYS B C 1
ATOM 2603 O O . LYS B 1 153 ? 8.43 -45.875 -37.125 1 62.09 153 LYS B O 1
ATOM 2608 N N . ALA B 1 154 ? 8.391 -45.562 -34.906 1 65.94 154 ALA B N 1
ATOM 2609 C CA . ALA B 1 154 ? 9.367 -46.625 -34.719 1 65.94 154 ALA B CA 1
ATOM 2610 C C . ALA B 1 154 ? 8.812 -47.969 -35.188 1 65.94 154 ALA B C 1
ATOM 2612 O O . ALA B 1 154 ? 9.57 -48.812 -35.656 1 65.94 154 ALA B O 1
ATOM 2613 N N . GLU B 1 155 ? 7.562 -48.094 -35.031 1 62.69 155 GLU B N 1
ATOM 2614 C CA . GLU B 1 155 ? 6.938 -49.344 -35.406 1 62.69 155 GLU B CA 1
ATOM 2615 C C . GLU B 1 155 ? 6.484 -49.312 -36.844 1 62.69 155 GLU B C 1
ATOM 2617 O O . GLU B 1 155 ? 5.906 -50.281 -37.344 1 62.69 155 GLU B O 1
ATOM 2622 N N . GLY B 1 156 ? 6.719 -48.156 -37.5 1 66.44 156 GLY B N 1
ATOM 2623 C CA . GLY B 1 156 ? 6.523 -48.125 -38.938 1 66.44 156 GLY B CA 1
ATOM 2624 C C . GLY B 1 156 ? 5.148 -47.625 -39.344 1 66.44 156 GLY B C 1
ATOM 2625 O O . GLY B 1 156 ? 4.73 -47.781 -40.5 1 66.44 156 GLY B O 1
ATOM 2626 N N . HIS B 1 157 ? 4.43 -47.281 -38.406 1 54.94 157 HIS B N 1
ATOM 2627 C CA . HIS B 1 157 ? 3.092 -46.781 -38.719 1 54.94 157 HIS B CA 1
ATOM 2628 C C . HIS B 1 157 ? 3.094 -45.281 -38.906 1 54.94 157 HIS B C 1
ATOM 2630 O O . HIS B 1 157 ? 2.639 -44.531 -38.031 1 54.94 157 HIS B O 1
ATOM 2636 N N . GLU B 1 158 ? 3.535 -44.75 -39.906 1 64.31 158 GLU B N 1
ATOM 2637 C CA . GLU B 1 158 ? 3.707 -43.344 -40.25 1 64.31 158 GLU B CA 1
ATOM 2638 C C . GLU B 1 158 ? 2.365 -42.625 -40.281 1 64.31 158 GLU B C 1
ATOM 2640 O O . GLU B 1 158 ? 2.285 -41.438 -39.938 1 64.31 158 GLU B O 1
ATOM 2645 N N . ASP B 1 159 ? 1.366 -43.25 -40.688 1 57.09 159 ASP B N 1
ATOM 2646 C CA . ASP B 1 159 ? 0.024 -42.688 -40.75 1 57.09 159 ASP B CA 1
ATOM 2647 C C . ASP B 1 159 ? -0.51 -42.375 -39.344 1 57.09 159 ASP B C 1
ATOM 2649 O O . ASP B 1 159 ? -1.124 -41.312 -39.125 1 57.09 159 ASP B O 1
ATOM 2653 N N . ILE B 1 160 ? -0.296 -43.219 -38.438 1 55.44 160 ILE B N 1
ATOM 2654 C CA . ILE B 1 160 ? -0.708 -43 -37.062 1 55.44 160 ILE B CA 1
ATOM 2655 C C . ILE B 1 160 ? 0.117 -41.875 -36.438 1 55.44 160 ILE B C 1
ATOM 2657 O O . ILE B 1 160 ? -0.412 -41.031 -35.719 1 55.44 160 ILE B O 1
ATOM 2661 N N . GLU B 1 161 ? 1.367 -41.812 -36.688 1 55.69 161 GLU B N 1
ATOM 2662 C CA . GLU B 1 161 ? 2.211 -40.719 -36.25 1 55.69 161 GLU B CA 1
ATOM 2663 C C . GLU B 1 161 ? 1.646 -39.375 -36.719 1 55.69 161 GLU B C 1
ATOM 2665 O O . GLU B 1 161 ? 1.534 -38.438 -35.938 1 55.69 161 GLU B O 1
ATOM 2670 N N . LYS B 1 162 ? 1.334 -39.312 -37.906 1 62.47 162 LYS B N 1
ATOM 2671 C CA . LYS B 1 162 ? 0.786 -38.094 -38.5 1 62.47 162 LYS B CA 1
ATOM 2672 C C . LYS B 1 162 ? -0.55 -37.719 -37.875 1 62.47 162 LYS B C 1
ATOM 2674 O O . LYS B 1 162 ? -0.817 -36.531 -37.594 1 62.47 162 LYS B O 1
ATOM 2679 N N . MET B 1 163 ? -1.365 -38.594 -37.656 1 54.91 163 MET B N 1
ATOM 2680 C CA . MET B 1 163 ? -2.662 -38.406 -37 1 54.91 163 MET B CA 1
ATOM 2681 C C . MET B 1 163 ? -2.492 -37.938 -35.562 1 54.91 163 MET B C 1
ATOM 2683 O O . MET B 1 163 ? -3.133 -36.969 -35.156 1 54.91 163 MET B O 1
ATOM 2687 N N . LEU B 1 164 ? -1.612 -38.531 -34.875 1 53.97 164 LEU B N 1
ATOM 2688 C CA . LEU B 1 164 ? -1.396 -38.156 -33.5 1 53.97 164 LEU B C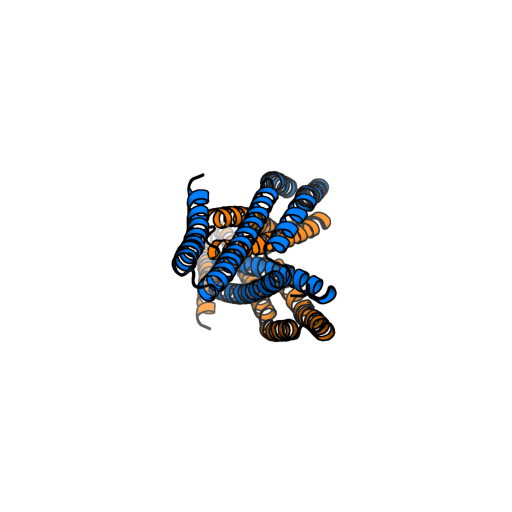A 1
ATOM 2689 C C . LEU B 1 164 ? -0.705 -36.812 -33.375 1 53.97 164 LEU B C 1
ATOM 2691 O O . LEU B 1 164 ? -1.001 -36.031 -32.438 1 53.97 164 LEU B O 1
ATOM 2695 N N . CYS B 1 165 ? 0.171 -36.531 -34.281 1 59 165 CYS B N 1
ATOM 2696 C CA . CYS B 1 165 ? 0.755 -35.219 -34.344 1 59 165 CYS B CA 1
ATOM 2697 C C . CYS B 1 165 ? -0.312 -34.156 -34.656 1 59 165 CYS B C 1
ATOM 2699 O O . CYS B 1 165 ? -0.275 -33.062 -34.094 1 59 165 CYS B O 1
ATOM 2701 N N . ALA B 1 166 ? -1.241 -34.531 -35.406 1 52.97 166 ALA B N 1
ATOM 2702 C CA . ALA B 1 166 ? -2.363 -33.656 -35.688 1 52.97 166 ALA B CA 1
ATOM 2703 C C . ALA B 1 166 ? -3.252 -33.469 -34.469 1 52.97 166 ALA B C 1
ATOM 2705 O O . ALA B 1 166 ? -3.725 -32.344 -34.219 1 52.97 166 ALA B O 1
ATOM 2706 N N . PHE B 1 167 ? -3.451 -34.469 -33.812 1 50.41 167 PHE B N 1
ATOM 2707 C CA . PHE B 1 167 ? -4.211 -34.375 -32.594 1 50.41 167 PHE B CA 1
ATOM 2708 C C . PHE B 1 167 ? -3.49 -33.5 -31.578 1 50.41 167 PHE B C 1
ATOM 2710 O O . PHE B 1 167 ? -4.117 -32.688 -30.891 1 50.41 167 PHE B O 1
ATOM 2717 N N . ALA B 1 168 ? -2.219 -33.781 -31.406 1 55.16 168 ALA B N 1
ATOM 2718 C CA . ALA B 1 168 ? -1.416 -32.938 -30.547 1 55.16 168 ALA B CA 1
ATOM 2719 C C . ALA B 1 168 ? -1.541 -31.469 -30.953 1 55.16 168 ALA B C 1
ATOM 2721 O O . ALA B 1 168 ? -1.648 -30.578 -30.109 1 55.16 168 ALA B O 1
ATOM 2722 N N . GLU B 1 169 ? -1.609 -31.266 -32.188 1 56.84 169 GLU B N 1
ATOM 2723 C CA . GLU B 1 169 ? -1.807 -29.906 -32.719 1 56.84 169 GLU B CA 1
ATOM 2724 C C . GLU B 1 169 ? -3.211 -29.391 -32.406 1 56.84 169 GLU B C 1
ATOM 2726 O O . GLU B 1 169 ? -3.387 -28.219 -32.062 1 56.84 169 GLU B O 1
ATOM 2731 N N . GLN B 1 170 ? -4.125 -30.203 -32.594 1 46.56 170 GLN B N 1
ATOM 2732 C CA . GLN B 1 170 ? -5.508 -29.859 -32.281 1 46.56 170 GLN B CA 1
ATOM 2733 C C . GLN B 1 170 ? -5.695 -29.562 -30.812 1 46.56 170 GLN B C 1
ATOM 2735 O O . GLN B 1 170 ? -6.422 -28.641 -30.438 1 46.56 170 GLN B O 1
ATOM 2740 N N . GLU B 1 171 ? -5.207 -30.438 -30.141 1 52.34 171 GLU B N 1
ATOM 2741 C CA . GLU B 1 171 ? -5.277 -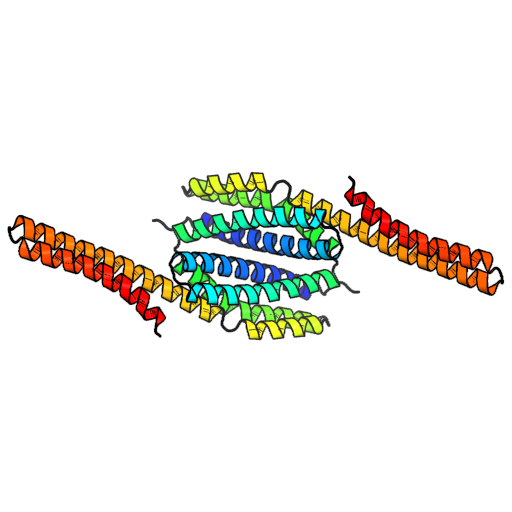30.203 -28.703 1 52.34 171 GLU B CA 1
ATOM 2742 C C . GLU B 1 171 ? -4.617 -28.875 -28.344 1 52.34 171 GLU B C 1
ATOM 2744 O O . GLU B 1 171 ? -5.094 -28.156 -27.453 1 52.34 171 GLU B O 1
ATOM 2749 N N . GLU B 1 172 ? -3.535 -28.609 -29 1 54.06 172 GLU B N 1
ATOM 2750 C CA . GLU B 1 172 ? -2.996 -27.25 -28.859 1 54.06 172 GLU B CA 1
ATOM 2751 C C . GLU B 1 172 ? -4.016 -26.203 -29.312 1 54.06 172 GLU B C 1
ATOM 2753 O O . GLU B 1 172 ? -4.117 -25.141 -28.703 1 54.06 172 GLU B O 1
ATOM 2758 N N . GLY B 1 173 ? -4.789 -26.578 -30.203 1 49.84 173 GLY B N 1
ATOM 2759 C CA . GLY B 1 173 ? -5.887 -25.734 -30.672 1 49.84 173 GLY B CA 1
ATOM 2760 C C . GLY B 1 173 ? -7.035 -25.656 -29.672 1 49.84 173 GLY B C 1
ATOM 2761 O O . GLY B 1 173 ? -7.648 -24.609 -29.5 1 49.84 173 GLY B O 1
ATOM 2762 N N . ILE B 1 174 ? -7.438 -26.703 -29.156 1 43.53 174 ILE B N 1
ATOM 2763 C CA . ILE B 1 174 ? -8.5 -26.688 -28.156 1 43.53 174 ILE B CA 1
ATOM 2764 C C . ILE B 1 174 ? -8.086 -25.812 -26.984 1 43.53 174 ILE B C 1
ATOM 2766 O O . ILE B 1 174 ? -8.891 -25.016 -26.484 1 43.53 174 ILE B O 1
ATOM 2770 N N . ALA B 1 175 ? -6.895 -26.125 -26.562 1 45.47 175 ALA B N 1
ATOM 2771 C CA . ALA B 1 175 ? -6.422 -25.219 -25.531 1 45.47 175 ALA B CA 1
ATOM 2772 C C . ALA B 1 175 ? -6.551 -23.766 -25.984 1 45.47 175 ALA B C 1
ATOM 2774 O O . ALA B 1 175 ? -6.98 -22.906 -25.219 1 45.47 175 ALA B O 1
ATOM 2775 N N . LYS B 1 176 ? -6.355 -23.547 -27.203 1 50.81 176 LYS B N 1
ATOM 2776 C CA . LYS B 1 176 ? -6.531 -22.219 -27.781 1 50.81 176 LYS B CA 1
ATOM 2777 C C . LYS B 1 176 ? -8.008 -21.844 -27.875 1 50.81 176 LYS B C 1
ATOM 2779 O O . LYS B 1 176 ? -8.383 -20.703 -27.625 1 50.81 176 LYS B O 1
ATOM 2784 N N . THR B 1 177 ? -8.844 -22.703 -28.125 1 41.69 177 THR B N 1
ATOM 2785 C CA . THR B 1 177 ? -10.281 -22.469 -28.234 1 41.69 177 THR B CA 1
ATOM 2786 C C . THR B 1 177 ? -10.906 -22.297 -26.844 1 41.69 177 THR B C 1
ATOM 2788 O O . THR B 1 177 ? -11.781 -21.453 -26.656 1 41.69 177 THR B O 1
ATOM 2791 N N . LEU B 1 178 ? -10.641 -23.156 -25.953 1 38.06 178 LEU B N 1
ATOM 2792 C CA . LEU B 1 178 ? -11.141 -22.969 -24.594 1 38.06 178 LEU B CA 1
ATOM 2793 C C . LEU B 1 178 ? -10.719 -21.594 -24.047 1 38.06 178 LEU B C 1
ATOM 2795 O O . LEU B 1 178 ? -11.484 -20.938 -23.344 1 38.06 178 LEU B O 1
ATOM 2799 N N . GLU B 1 179 ? -9.656 -21.203 -24.391 1 44.5 179 GLU B N 1
ATOM 2800 C CA . GLU B 1 179 ? -9.258 -19.844 -24.047 1 44.5 179 GLU B CA 1
ATOM 2801 C C . GLU B 1 179 ? -10.141 -18.812 -24.75 1 44.5 179 GLU B C 1
ATOM 2803 O O . GLU B 1 179 ? -10.484 -17.781 -24.156 1 44.5 179 GLU B O 1
ATOM 2808 N N . LYS B 1 180 ? -10.742 -19.172 -25.844 1 45.78 180 LYS B N 1
ATOM 2809 C CA . LYS B 1 180 ? -11.648 -18.312 -26.609 1 45.78 180 LYS B CA 1
ATOM 2810 C C . LYS B 1 180 ? -13.07 -18.422 -26.078 1 45.78 180 LYS B C 1
ATOM 2812 O O . LYS B 1 180 ? -13.812 -17.438 -26.078 1 45.78 180 LYS B O 1
ATOM 2817 N N . THR B 1 181 ? -13.57 -19.469 -25.734 1 39.62 181 THR B N 1
ATOM 2818 C CA . THR B 1 181 ? -14.953 -19.672 -25.297 1 39.62 181 THR B CA 1
ATOM 2819 C C . THR B 1 181 ? -15.172 -19.125 -23.891 1 39.62 181 THR B C 1
ATOM 2821 O O . THR B 1 181 ? -16.312 -18.859 -23.5 1 39.62 181 THR B O 1
ATOM 2824 N N . LYS B 1 182 ? -14.391 -19.078 -22.969 1 39.56 182 LYS B N 1
ATOM 2825 C CA . LYS B 1 182 ? -14.555 -18.328 -21.719 1 39.56 182 LYS B CA 1
ATOM 2826 C C . LYS B 1 182 ? -14.867 -16.859 -22.016 1 39.56 182 LYS B C 1
ATOM 2828 O O . LYS B 1 182 ? -15.492 -16.172 -21.188 1 39.56 182 LYS B O 1
ATOM 2833 N N . ASN B 1 183 ? -14.578 -16.375 -23.219 1 37.94 183 ASN B N 1
ATOM 2834 C CA . ASN B 1 183 ? -14.992 -15.047 -23.656 1 37.94 183 ASN B CA 1
ATOM 2835 C C . ASN B 1 183 ? -16.453 -15.039 -24.109 1 37.94 183 ASN B C 1
ATOM 2837 O O . ASN B 1 183 ? -16.984 -13.992 -24.484 1 37.94 183 ASN B O 1
ATOM 2841 N N . ALA B 1 184 ? -17.203 -16.188 -24.375 1 38.22 184 ALA B N 1
ATOM 2842 C CA . ALA B 1 184 ? -18.609 -16.156 -24.812 1 38.22 184 ALA B CA 1
ATOM 2843 C C . ALA B 1 184 ? -19.547 -16.266 -23.609 1 38.22 184 ALA B C 1
ATOM 2845 O O . ALA B 1 184 ? -20.75 -16.047 -23.75 1 38.22 184 ALA B O 1
ATOM 2846 N N . PHE B 1 185 ? -19.25 -16.812 -22.516 1 29.55 185 PHE B N 1
ATOM 2847 C CA . PHE B 1 185 ? -20.188 -16.688 -21.406 1 29.55 185 PHE B CA 1
ATOM 2848 C C . PHE B 1 185 ? -19.781 -15.562 -20.469 1 29.55 185 PHE B C 1
ATOM 2850 O O . PHE B 1 185 ? -18.594 -15.289 -20.297 1 29.55 185 PHE B O 1
#

Sequence (370 aa):
MSALGEKTEMGLKELLTANAEDHMRLMLSAEYFEKMGKADVARELREKANVELGHAKAIFATLVKYNGLDKMVQDMAKEESEQHVSEYTNVAMAAKAEGYNDVESMLCAFSEQEKGIAEALNRAGMEKVITDMAKEESEQHVSEYTNVAMAAKAEGHEDIEKMLCAFAEQEEGIAKTLEKTKNAFMSALGEKTEMGLKELLTANAEDHMRLMLSAEYFEKMGKADVARELREKANVELGHAKAIFATLVKYNGLDKMVQDMAKEESEQHVSEYTNVAMAAKAEGYNDVESMLCAFSEQEKGIAEALNRAGMEKVITDMAKEESEQHVSEYTNVAMAAKAEGHEDIEKMLCAFAEQEEGIAKTLEKTKNAF

Solvent-accessible surface area (backbone atoms only — not comparable to full-atom values): 17940 Å² total; per-residue (Å²): 124,73,67,62,48,67,64,30,45,54,39,48,52,50,49,34,38,50,25,24,29,48,20,47,52,29,42,54,49,16,52,52,30,40,75,71,67,37,53,68,56,14,49,52,32,39,51,46,17,49,52,25,44,53,52,27,51,53,47,49,50,52,48,31,72,40,61,32,61,40,52,55,33,41,52,49,20,53,50,47,65,63,44,48,59,53,51,32,50,54,32,20,51,40,16,47,77,68,68,36,56,70,56,19,53,52,30,55,56,47,45,66,63,53,62,53,48,32,55,53,28,46,52,46,22,50,50,45,50,52,54,50,50,50,52,49,48,44,49,45,46,34,44,49,26,47,52,50,18,50,50,29,44,75,71,65,35,55,68,57,19,52,49,28,48,46,45,32,49,44,45,54,41,44,58,50,42,56,63,50,50,65,72,73,106,125,73,68,65,47,69,64,29,46,55,39,47,53,52,48,34,38,51,24,24,28,48,21,46,53,28,41,54,50,18,53,53,31,41,75,71,67,36,54,67,55,15,49,53,32,40,53,47,16,47,53,27,44,54,52,28,51,52,46,51,50,52,48,33,72,40,62,32,61,39,52,55,33,42,53,50,20,52,48,46,64,63,44,48,61,52,51,33,52,56,32,20,50,41,16,47,76,66,69,36,55,68,57,19,54,52,31,53,57,48,44,67,63,54,61,53,45,32,55,53,27,46,52,46,23,50,52,45,50,51,54,51,49,52,51,49,49,44,50,44,46,34,46,49,26,48,51,51,19,52,51,27,46,74,70,65,36,55,67,55,18,54,51,29,50,47,45,30,50,43,45,54,41,45,58,52,42,56,64,50,50,66,72,73,106

pLDDT: mean 77.49, std 17.99, range [29.36, 97.44]

Radius of gyration: 28.97 Å; Cα contacts (8 Å, |Δi|>4): 376; chains: 2; bounding box: 41×109×62 Å

Organism: NCBI:txid312540

Secondary structure (DSSP, 8-state):
-----HHHHHHHHHHHHHHHHHHHHHHHHHHHHHHTT-HHHHHHHHHHHHHHHHHHHHHHHHHHHHH-HHHHHHHHHHHHHHTHHHHHHHHHHHHHHHT-HHHHHHHHHHHHHTTTHHHHHHHHHHHHHHHHHHHHHHHHHHHHHHHHHHHHHHTT-HHHHHHHHHHHHHHHHHHHHHHHHTTT-/-----HHHHHHHHHHHHHHHHHHHHHHHHHHHHHHTT-HHHHHHHHHHHHHHHHHHHHHHHHHHHHH-HHHHHHHHHHHHHHTHHHHHHHHHHHHHHHT-HHHHHHHHHHHHHTTTHHHHHHHHHHHHHHHHHHHHHHHHHHHHHHHHHHHHHHTT-HHHHHHHHHHHHHHHHHHHHHHHHTTT-

Foldseek 3Di:
DAAPDPVVLVVLVVLLVVLVVQLVVLQVVLVVCVVVVNNVSSVVSNVVSVVSVVSNVVSVVVNCVRPNPLVVLLVVLVCLVPDLLPPLQVVLVVCVVVPNNVSNVVSVVVSVVSPCSSVVSNVVSVVRVVLVVLVVCLVVLLVVLCVVLVVCVVVPNNVSNVVSNVVNVVSVVVSVVVVVCVVVD/DAAPDPVVLVVLVVLLVVLVVLLVVLQVVLVVCVVVVNNVSSVVSNVVSVVSVVSNVVSVVVNCVRPNPLVVLLVVLVCLVPDLLPPLQVVLVVCVVVPNNVSNVVSVVVSVVSPCSSVVSNVVSVVRVVLVVLVVCLVVLLVVLCVVLVVCVVVPNNVSNVVSNVVNVVSVVVSVVVVVCVVVD

Nearest PDB structures (foldseek):
  7o91-assembly1_A  TM=8.129E-01  e=2.083E-03  Sulfurisphaera tokodaii str. 7
  2hr5-assembly1_A  TM=7.431E-01  e=1.610E-02  Pyrococcus furiosus
  2hr5-assembly1_A  TM=7.436E-01  e=1.882E-02  Pyrococcus furiosus